Protein AF-A0A0Q8RKH9-F1 (afdb_monomer)

Foldseek 3Di:
DDDPCPPQLCPDPLQVVLCVVQAKDFDPCPDPLNVVLVVVVCVVPPPVRCVVQPFDSRQWIDDPFWIKGCGADQQFRTWIFGSVPGDIATHGPPDHVSLVSVCVVLVQDRPPDLQRRWKKKWWAFFPAPVLVLVLCVQWDDPCCCVPPNVVQNVPPGDIDGGTNCRSSSVSVVVCVVVVRTDMHMD

Sequence (186 aa):
MEEPDHGFPATSEAFRQTVAEFGFRLAETDSAIFDSAEALFLSQLSSEAAKEFGYAREHVLENDDAFYIPLGWIGCCGHLISKFPLHLISFGSYIGPETHLWAYYQGISMSPLGKDRKNQLRILSICDYENTVTVLKTFLDHRWLERKSAPRLSSLPVELNEVDLYFGISGLLQAKKNNWFQFEIS

pLDDT: mean 87.38, std 14.16, range [31.66, 98.0]

Structure (mmCIF, N/CA/C/O backbone):
data_AF-A0A0Q8RKH9-F1
#
_entry.id   AF-A0A0Q8RKH9-F1
#
loop_
_atom_site.group_PDB
_atom_site.id
_atom_site.type_symbol
_atom_site.label_atom_id
_atom_site.label_alt_id
_atom_site.label_comp_id
_atom_site.label_asym_id
_atom_site.label_entity_id
_atom_site.label_seq_id
_atom_site.pdbx_PDB_ins_code
_atom_site.Cartn_x
_atom_site.Cartn_y
_atom_site.Cartn_z
_atom_site.occupancy
_atom_site.B_iso_or_equiv
_atom_site.auth_seq_id
_atom_site.auth_comp_id
_atom_site.auth_asym_id
_atom_site.auth_atom_id
_atom_site.pdbx_PDB_model_num
ATOM 1 N N . MET A 1 1 ? 35.483 12.614 -3.041 1.00 39.47 1 MET A N 1
ATOM 2 C CA . MET A 1 1 ? 34.105 13.115 -3.176 1.00 39.47 1 MET A CA 1
ATOM 3 C C . MET A 1 1 ? 33.277 11.852 -3.230 1.00 39.47 1 MET A C 1
ATOM 5 O O . MET A 1 1 ? 33.295 11.190 -4.255 1.00 39.47 1 MET A O 1
ATOM 9 N N . GLU A 1 2 ? 32.805 11.397 -2.073 1.00 31.66 2 GLU A N 1
ATOM 10 C CA . GLU A 1 2 ? 31.947 10.212 -1.998 1.00 31.66 2 GLU A CA 1
ATOM 11 C C . GLU A 1 2 ? 30.588 10.624 -2.556 1.00 31.66 2 GLU A C 1
ATOM 13 O O . GLU A 1 2 ? 30.041 11.649 -2.140 1.00 31.66 2 GLU A O 1
ATOM 18 N N . GLU A 1 3 ? 30.103 9.897 -3.561 1.00 32.72 3 GLU A N 1
ATOM 19 C CA . GLU A 1 3 ? 28.724 10.043 -4.011 1.00 32.72 3 GLU A CA 1
ATOM 20 C C . GLU A 1 3 ? 27.806 9.742 -2.820 1.00 32.72 3 GLU A C 1
ATOM 22 O O . GLU A 1 3 ? 28.071 8.790 -2.078 1.00 32.72 3 GLU A O 1
ATOM 27 N N . PRO A 1 4 ? 26.766 10.554 -2.577 1.00 37.28 4 PRO A N 1
ATOM 28 C CA . PRO A 1 4 ? 25.774 10.217 -1.575 1.00 37.28 4 PRO A CA 1
ATOM 29 C C . PRO A 1 4 ? 25.164 8.862 -1.940 1.00 37.28 4 PRO A C 1
ATOM 31 O O . PRO A 1 4 ? 24.546 8.711 -2.991 1.00 37.28 4 PRO A O 1
ATOM 34 N N . ASP A 1 5 ? 25.353 7.880 -1.059 1.00 42.50 5 ASP A N 1
ATOM 35 C CA . ASP A 1 5 ? 24.618 6.623 -1.081 1.00 42.50 5 ASP A CA 1
ATOM 36 C C . ASP A 1 5 ? 23.140 6.963 -0.862 1.00 42.50 5 ASP A C 1
ATOM 38 O O . ASP A 1 5 ? 22.654 7.109 0.264 1.00 42.50 5 ASP A O 1
ATOM 42 N N . HIS A 1 6 ? 22.430 7.195 -1.966 1.00 42.69 6 HIS A N 1
ATOM 43 C CA . HIS A 1 6 ? 20.979 7.280 -2.017 1.00 42.69 6 HIS A CA 1
ATOM 44 C C . HIS A 1 6 ? 20.433 5.867 -1.824 1.00 42.69 6 HIS A C 1
ATOM 46 O O . HIS A 1 6 ? 19.884 5.273 -2.749 1.00 42.69 6 HIS A O 1
ATOM 52 N N . GLY A 1 7 ? 20.670 5.314 -0.630 1.00 43.22 7 GLY A N 1
ATOM 53 C CA . GLY A 1 7 ? 20.423 3.925 -0.293 1.00 43.22 7 GLY A CA 1
ATOM 54 C C . GLY A 1 7 ? 19.043 3.507 -0.768 1.00 43.22 7 GLY A C 1
ATOM 55 O O . GLY A 1 7 ? 18.023 3.961 -0.245 1.00 43.22 7 GLY A O 1
ATOM 56 N N . PHE A 1 8 ? 19.026 2.655 -1.791 1.00 51.09 8 PHE A N 1
ATOM 57 C CA . PHE A 1 8 ? 17.806 2.060 -2.304 1.00 51.09 8 PHE A CA 1
ATOM 58 C C . PHE A 1 8 ? 17.064 1.403 -1.126 1.00 51.09 8 PHE A C 1
ATOM 60 O O . PHE A 1 8 ? 17.659 0.585 -0.409 1.00 51.09 8 PHE A O 1
ATOM 67 N N . PRO A 1 9 ? 15.758 1.669 -0.930 1.00 52.97 9 PRO A N 1
ATOM 68 C CA . PRO A 1 9 ? 14.971 1.004 0.111 1.00 52.97 9 PRO A CA 1
ATOM 69 C C . PRO A 1 9 ? 14.889 -0.525 -0.081 1.00 52.97 9 PRO A C 1
ATOM 71 O O . PRO A 1 9 ? 14.487 -1.245 0.833 1.00 52.97 9 PRO A O 1
ATOM 74 N N . ALA A 1 10 ? 15.351 -1.035 -1.230 1.00 55.03 10 ALA A N 1
ATOM 75 C CA . ALA A 1 10 ? 15.422 -2.446 -1.604 1.00 55.03 10 ALA A CA 1
ATOM 76 C C . ALA A 1 10 ? 16.309 -3.338 -0.700 1.00 55.03 10 ALA A C 1
ATOM 78 O O . ALA A 1 10 ? 16.397 -4.544 -0.927 1.00 55.03 10 ALA A O 1
ATOM 79 N N . THR A 1 11 ? 16.972 -2.791 0.321 1.00 65.25 11 THR A N 1
ATOM 80 C CA . THR A 1 11 ? 17.945 -3.535 1.141 1.00 65.25 11 THR A CA 1
ATOM 81 C C . THR A 1 11 ? 17.400 -4.036 2.482 1.00 65.25 11 THR A C 1
ATOM 83 O O . THR A 1 11 ? 17.985 -4.953 3.075 1.00 65.25 11 THR A O 1
ATOM 86 N N . SER A 1 12 ? 16.267 -3.511 2.965 1.00 83.50 12 SER A N 1
ATOM 87 C CA . SER A 1 12 ? 15.738 -3.926 4.269 1.00 83.50 12 SER A CA 1
ATOM 88 C C . SER A 1 12 ? 15.193 -5.361 4.229 1.00 83.50 12 SER A C 1
ATOM 90 O O . SER A 1 12 ? 14.662 -5.838 3.224 1.00 83.50 12 SER A O 1
ATOM 92 N N . GLU A 1 13 ? 15.349 -6.096 5.331 1.00 87.44 13 GLU A N 1
ATOM 93 C CA . GLU A 1 13 ? 14.779 -7.443 5.458 1.00 87.44 13 GLU A CA 1
ATOM 94 C C . GLU A 1 13 ? 13.245 -7.413 5.389 1.00 87.44 13 GLU A C 1
ATOM 96 O O . GLU A 1 13 ? 12.645 -8.249 4.720 1.00 87.44 13 GLU A O 1
ATOM 101 N N . ALA A 1 14 ? 12.619 -6.403 6.001 1.00 87.25 14 ALA A N 1
ATOM 102 C CA . ALA A 1 14 ? 11.169 -6.224 5.981 1.00 87.25 14 ALA A CA 1
ATOM 103 C C . ALA A 1 14 ? 10.627 -6.012 4.558 1.00 87.25 14 ALA A C 1
ATOM 105 O O . ALA A 1 14 ? 9.601 -6.589 4.192 1.00 87.25 14 ALA A O 1
ATOM 106 N N . PHE A 1 15 ? 11.342 -5.237 3.737 1.00 89.56 15 PHE A N 1
ATOM 107 C CA . PHE A 1 15 ? 10.996 -5.059 2.332 1.00 89.56 15 PHE A CA 1
ATOM 108 C C . PHE A 1 15 ? 11.120 -6.372 1.562 1.00 89.56 15 PHE A C 1
ATOM 110 O O . PHE A 1 15 ? 10.159 -6.775 0.913 1.00 89.56 15 PHE A O 1
ATOM 117 N N . ARG A 1 16 ? 12.237 -7.098 1.718 1.00 89.88 16 ARG A N 1
ATOM 118 C CA . ARG A 1 16 ? 12.450 -8.411 1.081 1.00 89.88 16 ARG A CA 1
ATOM 119 C C . ARG A 1 16 ? 11.379 -9.442 1.448 1.00 89.88 16 ARG A C 1
ATOM 121 O O . ARG A 1 16 ? 10.929 -10.184 0.580 1.00 89.88 16 ARG A O 1
ATOM 128 N N . GLN A 1 17 ? 10.951 -9.475 2.707 1.00 90.94 17 GLN A N 1
ATOM 129 C CA . GLN A 1 17 ? 9.858 -10.345 3.148 1.00 90.94 17 GLN A CA 1
ATOM 130 C C . GLN A 1 17 ? 8.529 -9.954 2.496 1.00 90.94 17 GLN A C 1
ATOM 132 O O . GLN A 1 17 ? 7.820 -10.822 2.004 1.00 90.94 17 GLN A O 1
ATOM 137 N N . THR A 1 18 ? 8.225 -8.657 2.436 1.00 91.94 18 THR A N 1
ATOM 138 C CA . THR A 1 18 ? 6.960 -8.150 1.884 1.00 91.94 18 THR A CA 1
ATOM 139 C C . THR A 1 18 ? 6.851 -8.389 0.380 1.00 91.94 18 THR A C 1
ATOM 141 O O . THR A 1 18 ? 5.820 -8.850 -0.102 1.00 91.94 18 THR A O 1
ATOM 144 N N . VAL A 1 19 ? 7.918 -8.123 -0.381 1.00 92.94 19 VAL A N 1
ATOM 145 C CA . VAL A 1 19 ? 7.920 -8.398 -1.827 1.00 92.94 19 VAL A CA 1
ATOM 146 C C . VAL A 1 19 ? 7.768 -9.895 -2.100 1.00 92.94 19 VAL A C 1
ATOM 148 O O . VAL A 1 19 ? 7.014 -10.270 -2.992 1.00 92.94 19 VAL A O 1
ATOM 151 N N . ALA A 1 20 ? 8.396 -10.755 -1.291 1.00 93.19 20 ALA A N 1
ATOM 152 C CA . ALA A 1 20 ? 8.232 -12.202 -1.402 1.00 93.19 20 ALA A CA 1
ATOM 153 C C . ALA A 1 20 ? 6.812 -12.665 -1.027 1.00 93.19 20 ALA A C 1
ATOM 155 O O . ALA A 1 20 ? 6.250 -13.504 -1.728 1.00 93.19 20 ALA A O 1
ATOM 156 N N . GLU A 1 21 ? 6.218 -12.108 0.036 1.00 95.06 21 GLU A N 1
ATOM 157 C CA . GLU A 1 21 ? 4.840 -12.392 0.472 1.00 95.06 21 GLU A CA 1
ATOM 158 C C . GLU A 1 21 ? 3.826 -12.129 -0.650 1.00 95.06 21 GLU A C 1
ATOM 160 O O . GLU A 1 21 ? 2.925 -12.939 -0.862 1.00 95.06 21 GLU A O 1
ATOM 165 N N . PHE A 1 22 ? 4.008 -11.042 -1.404 1.00 96.62 22 PHE A N 1
ATOM 166 C CA . PHE A 1 22 ? 3.121 -10.656 -2.507 1.00 96.62 22 PHE A CA 1
ATOM 167 C C . PHE A 1 22 ? 3.588 -11.132 -3.893 1.00 96.62 22 PHE A C 1
ATOM 169 O O . PHE A 1 22 ? 3.039 -10.707 -4.910 1.00 96.62 22 PHE A O 1
ATOM 176 N N . GLY A 1 23 ? 4.582 -12.024 -3.949 1.00 96.94 23 GLY A N 1
ATOM 177 C CA . GLY A 1 23 ? 5.017 -12.672 -5.190 1.00 96.94 23 GLY A CA 1
ATOM 178 C C . GLY A 1 23 ? 5.722 -11.749 -6.186 1.00 96.94 23 GLY A C 1
ATOM 179 O O . GLY A 1 23 ? 5.745 -12.049 -7.379 1.00 96.94 23 GLY A O 1
ATOM 180 N N . 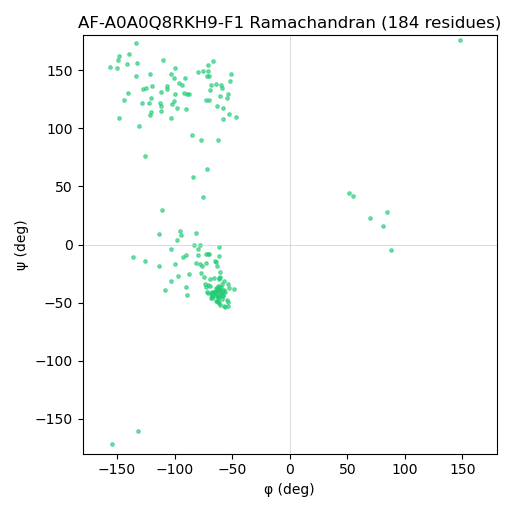PHE A 1 24 ? 6.292 -10.636 -5.726 1.00 97.00 24 PHE A N 1
ATOM 181 C CA . PHE A 1 24 ? 7.071 -9.754 -6.586 1.00 97.00 24 PHE A CA 1
ATOM 182 C C . PHE A 1 24 ? 8.382 -10.413 -7.021 1.00 97.00 24 PHE A C 1
ATOM 184 O O . PHE A 1 24 ? 9.117 -11.008 -6.229 1.00 97.00 24 PHE A O 1
ATOM 1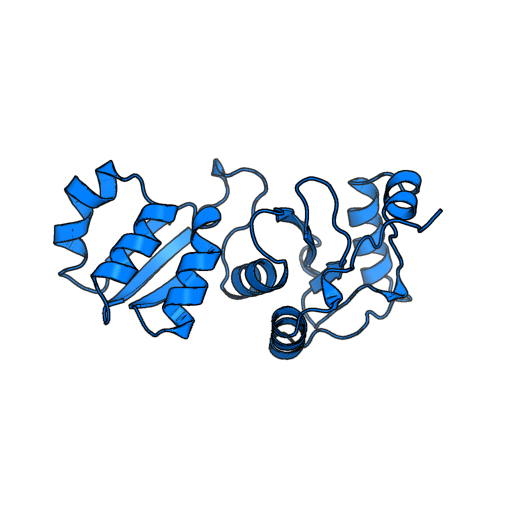91 N N . ARG A 1 25 ? 8.698 -10.233 -8.297 1.00 95.62 25 ARG A N 1
ATOM 192 C CA . ARG A 1 25 ? 9.929 -10.639 -8.978 1.00 95.62 25 ARG A CA 1
ATOM 193 C C . ARG A 1 25 ? 10.446 -9.481 -9.825 1.00 95.62 25 ARG A C 1
ATOM 195 O O . ARG A 1 25 ? 9.767 -8.471 -9.949 1.00 95.62 25 ARG A O 1
ATOM 202 N N . LEU A 1 26 ? 11.633 -9.611 -10.412 1.00 96.12 26 LEU A N 1
ATOM 203 C CA . LEU A 1 26 ? 12.091 -8.645 -11.416 1.00 96.12 26 LEU A CA 1
ATOM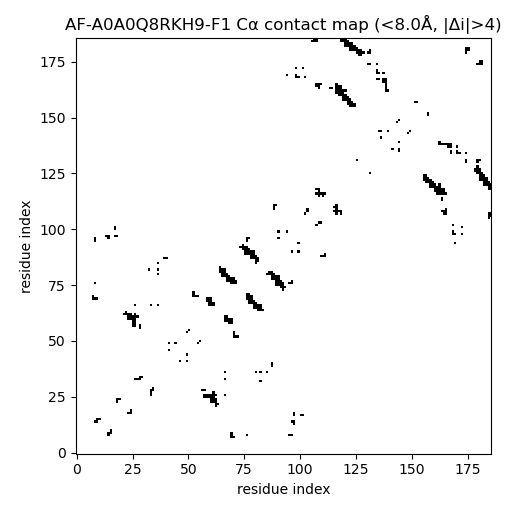 204 C C . LEU A 1 26 ? 11.116 -8.614 -12.600 1.00 96.12 26 LEU A C 1
ATOM 206 O O . LEU A 1 26 ? 10.663 -9.673 -13.046 1.00 96.12 26 LEU A O 1
ATOM 210 N N . ALA A 1 27 ? 10.805 -7.411 -13.074 1.00 96.38 27 ALA A N 1
ATOM 211 C CA . ALA A 1 27 ? 9.838 -7.202 -14.139 1.00 96.38 27 ALA A CA 1
ATOM 212 C C . ALA A 1 27 ? 10.350 -7.650 -15.515 1.00 96.38 27 ALA A C 1
ATOM 214 O O . ALA A 1 27 ? 11.519 -7.468 -15.860 1.00 96.38 27 ALA A O 1
ATOM 215 N N . GLU A 1 28 ? 9.443 -8.173 -16.336 1.00 94.06 28 GLU A N 1
ATOM 216 C CA . GLU A 1 28 ? 9.626 -8.377 -17.771 1.00 94.06 28 GLU A CA 1
ATOM 217 C C . GLU A 1 28 ? 9.480 -7.040 -18.513 1.00 94.06 28 GLU A C 1
ATOM 219 O O . GLU A 1 28 ? 8.394 -6.629 -18.941 1.00 94.06 28 GLU A O 1
ATOM 224 N N . THR A 1 29 ? 10.612 -6.354 -18.661 1.00 92.62 29 THR A N 1
ATOM 225 C CA . THR A 1 29 ? 10.712 -4.990 -19.203 1.00 92.62 29 THR A CA 1
ATOM 226 C C . THR A 1 29 ? 10.493 -4.884 -20.718 1.00 92.62 29 THR A C 1
ATOM 228 O O . THR A 1 29 ? 10.399 -3.776 -21.239 1.00 92.62 29 THR A O 1
ATOM 231 N N . ASP A 1 30 ? 10.394 -6.013 -21.426 1.00 92.19 30 ASP A N 1
ATOM 232 C CA . ASP A 1 30 ? 10.151 -6.075 -22.878 1.00 92.19 30 ASP A CA 1
ATOM 233 C C . ASP A 1 30 ? 8.658 -6.245 -23.231 1.00 92.19 30 ASP A C 1
ATOM 235 O O . ASP A 1 30 ? 8.295 -6.496 -24.383 1.00 92.19 30 ASP A O 1
ATOM 239 N N . SER A 1 31 ? 7.764 -6.154 -22.241 1.00 93.38 31 SER A N 1
ATOM 240 C CA . SER A 1 31 ? 6.325 -6.327 -22.443 1.00 93.38 31 SER A CA 1
ATOM 241 C C . SER A 1 31 ? 5.608 -5.002 -22.743 1.00 93.38 31 SER A C 1
ATOM 243 O O . SER A 1 31 ? 5.872 -3.970 -22.134 1.00 93.38 31 SER A O 1
ATOM 245 N N . ALA A 1 32 ? 4.599 -5.035 -23.622 1.00 95.50 32 ALA A N 1
ATOM 246 C CA . ALA A 1 32 ? 3.821 -3.838 -23.976 1.00 95.50 32 ALA A CA 1
ATOM 247 C C . ALA A 1 32 ? 3.071 -3.212 -22.779 1.00 95.50 32 ALA A C 1
ATOM 249 O O . ALA A 1 32 ? 2.814 -2.005 -22.743 1.00 95.50 32 ALA A O 1
ATOM 250 N N . ILE A 1 33 ? 2.698 -4.035 -21.793 1.00 96.50 33 ILE A N 1
ATOM 251 C CA . ILE A 1 33 ? 2.065 -3.563 -20.559 1.00 96.50 33 ILE A CA 1
ATOM 252 C C . ILE A 1 33 ? 3.074 -2.846 -19.656 1.00 96.50 33 ILE A C 1
ATOM 254 O O . ILE A 1 33 ? 2.720 -1.833 -19.055 1.00 96.50 33 ILE A O 1
ATOM 258 N N . PHE A 1 34 ? 4.327 -3.313 -19.618 1.00 97.38 34 PHE A N 1
ATOM 259 C CA . PHE A 1 34 ? 5.409 -2.614 -18.934 1.00 97.38 34 PHE A CA 1
ATOM 260 C C . PHE A 1 34 ? 5.673 -1.258 -19.587 1.00 97.38 34 PHE A C 1
ATOM 262 O O . PHE A 1 34 ? 5.664 -0.255 -18.884 1.00 97.38 34 PHE A O 1
ATOM 269 N N . ASP A 1 35 ? 5.798 -1.194 -20.916 1.00 96.44 35 ASP A N 1
ATOM 270 C CA . ASP A 1 35 ? 6.011 0.074 -21.631 1.00 96.44 35 ASP A CA 1
ATOM 271 C C . ASP A 1 35 ? 4.892 1.089 -21.342 1.00 96.44 35 ASP A C 1
ATOM 273 O O . ASP A 1 35 ? 5.137 2.282 -21.154 1.00 96.44 35 ASP A O 1
ATOM 277 N N . SER A 1 36 ? 3.646 0.612 -21.254 1.00 96.75 36 SER A N 1
ATOM 278 C CA . SER A 1 36 ? 2.492 1.452 -20.913 1.00 96.75 36 SER A CA 1
ATOM 279 C C . SER A 1 36 ? 2.550 1.961 -19.467 1.00 96.75 36 SER A C 1
ATOM 281 O O . SER A 1 36 ? 2.244 3.127 -19.205 1.00 96.75 36 SER A O 1
ATOM 283 N N . ALA A 1 37 ? 2.950 1.104 -18.524 1.00 96.69 37 ALA A N 1
ATOM 284 C CA . ALA A 1 37 ? 3.133 1.471 -17.123 1.00 96.69 37 ALA A CA 1
ATOM 285 C C . ALA A 1 37 ? 4.310 2.447 -16.937 1.00 96.69 37 ALA A C 1
ATOM 287 O O . ALA A 1 37 ? 4.181 3.453 -16.241 1.00 96.69 37 ALA A O 1
ATOM 288 N N . GLU A 1 38 ? 5.434 2.201 -17.604 1.00 95.31 38 GLU A N 1
ATOM 289 C CA . GLU A 1 38 ? 6.610 3.070 -17.598 1.00 95.31 38 GLU A CA 1
ATOM 290 C C . GLU A 1 38 ? 6.283 4.443 -18.193 1.00 95.31 38 GLU A C 1
ATOM 292 O O . GLU A 1 38 ? 6.603 5.465 -17.588 1.00 95.31 38 GLU A O 1
ATOM 297 N N . ALA A 1 39 ? 5.565 4.500 -19.317 1.00 94.31 39 ALA A N 1
ATOM 298 C CA . ALA A 1 39 ? 5.110 5.764 -19.888 1.00 94.31 39 ALA A CA 1
ATOM 299 C C . ALA A 1 39 ? 4.195 6.543 -18.925 1.00 94.31 39 ALA A C 1
ATOM 301 O O . ALA A 1 39 ? 4.321 7.763 -18.804 1.00 94.31 39 ALA A O 1
ATOM 302 N N . LEU A 1 40 ? 3.302 5.855 -18.200 1.00 94.38 40 LEU A N 1
ATOM 303 C CA . LEU A 1 40 ? 2.472 6.480 -17.165 1.00 94.38 40 LEU A CA 1
ATOM 304 C C . LEU A 1 40 ? 3.333 7.051 -16.028 1.00 94.38 40 LEU A C 1
ATOM 306 O O . LEU A 1 40 ? 3.120 8.192 -15.615 1.00 94.38 40 LEU A O 1
ATOM 310 N N . PHE A 1 41 ? 4.322 6.298 -15.554 1.00 93.38 41 PHE A N 1
ATOM 311 C CA . PHE A 1 41 ? 5.258 6.748 -14.526 1.00 93.38 41 PHE A CA 1
ATOM 312 C C . PHE A 1 41 ? 6.059 7.984 -14.959 1.00 93.38 41 PHE A C 1
ATOM 314 O O . PHE A 1 41 ? 6.038 9.012 -14.279 1.00 93.38 41 PHE A O 1
ATOM 321 N N . LEU A 1 42 ? 6.688 7.918 -16.134 1.00 91.81 42 LEU A N 1
ATOM 322 C CA . LEU A 1 42 ? 7.486 9.000 -16.720 1.00 91.81 42 LEU A CA 1
ATOM 323 C C . LEU A 1 42 ? 6.637 10.197 -17.183 1.00 91.81 42 LEU A C 1
ATOM 325 O O . LEU A 1 42 ? 7.165 11.240 -17.553 1.00 91.81 42 LEU A O 1
ATOM 329 N N . SER A 1 43 ? 5.307 10.094 -17.170 1.00 90.12 43 SER A N 1
ATOM 330 C CA . SER A 1 43 ? 4.445 11.268 -17.355 1.00 90.12 43 SER A CA 1
ATOM 331 C C . SER A 1 43 ? 4.346 12.130 -16.088 1.00 90.12 43 SER A C 1
ATOM 333 O O . SER A 1 43 ? 4.065 13.323 -16.187 1.00 90.12 43 SER A O 1
ATOM 335 N N . GLN A 1 44 ? 4.580 11.547 -14.902 1.00 83.44 44 GLN A N 1
ATOM 336 C CA . GLN A 1 44 ? 4.570 12.268 -13.621 1.00 83.44 44 GLN A CA 1
ATOM 337 C C . GLN A 1 44 ? 5.928 12.885 -13.270 1.00 83.44 44 GLN A C 1
ATOM 339 O O . GLN A 1 44 ? 5.990 13.857 -12.520 1.00 83.44 44 GLN A O 1
ATOM 344 N N . LEU A 1 45 ? 7.007 12.319 -13.806 1.00 77.94 45 LEU A N 1
ATOM 345 C CA . LEU A 1 45 ? 8.384 12.779 -13.657 1.00 77.94 45 LEU A CA 1
ATOM 346 C C . LEU A 1 45 ? 8.962 12.892 -15.057 1.00 77.94 45 LEU A C 1
ATOM 348 O O . LEU A 1 45 ? 9.007 11.880 -15.745 1.00 77.94 45 LEU A O 1
ATOM 352 N N . SER A 1 46 ? 9.435 14.064 -15.486 1.00 73.25 46 SER A N 1
ATOM 353 C CA . SER A 1 46 ? 10.126 14.141 -16.780 1.00 73.25 46 SER A CA 1
ATOM 354 C C . SER A 1 46 ? 11.232 13.081 -16.871 1.00 73.25 46 SER A C 1
ATOM 356 O O . SER A 1 46 ? 11.870 12.743 -15.871 1.00 73.25 46 SER A O 1
ATOM 358 N N . SER A 1 47 ? 11.478 12.551 -18.071 1.00 70.62 47 SER A N 1
ATOM 359 C CA . SER A 1 47 ? 12.476 11.497 -18.298 1.00 70.62 47 SER A CA 1
ATOM 360 C C . SER A 1 47 ? 13.869 11.855 -17.774 1.00 70.62 47 SER A C 1
ATOM 362 O O . SER A 1 47 ? 14.605 10.990 -17.304 1.00 70.62 47 SER A O 1
ATOM 364 N N . GLU A 1 48 ? 14.229 13.133 -17.846 1.00 73.50 48 GLU A N 1
ATOM 365 C CA . GLU A 1 48 ? 15.477 13.690 -17.339 1.00 73.50 48 GLU A CA 1
ATOM 366 C C . GLU A 1 48 ? 15.529 13.625 -15.811 1.00 73.50 48 GLU A C 1
ATOM 368 O O . GLU A 1 48 ? 16.519 13.148 -15.262 1.00 73.50 48 GLU A O 1
ATOM 373 N N . ALA A 1 49 ? 14.446 14.019 -15.135 1.00 78.44 49 ALA A N 1
ATOM 374 C CA . ALA A 1 49 ? 14.357 13.966 -13.680 1.00 78.44 49 ALA A CA 1
ATOM 375 C C . ALA A 1 49 ? 14.362 12.517 -13.176 1.00 78.44 49 ALA A C 1
ATOM 377 O O . ALA A 1 49 ? 15.067 12.196 -12.225 1.00 78.44 49 ALA A O 1
ATOM 378 N N . ALA A 1 50 ? 13.638 11.611 -13.840 1.00 80.00 50 ALA A N 1
ATOM 379 C CA . ALA A 1 50 ? 13.628 10.196 -13.472 1.00 80.00 50 ALA A CA 1
ATOM 380 C C . ALA A 1 50 ? 15.041 9.586 -13.515 1.00 80.00 50 ALA A C 1
ATOM 382 O O . ALA A 1 50 ? 15.438 8.883 -12.585 1.00 80.00 50 ALA A O 1
ATOM 383 N N . LYS A 1 51 ? 15.826 9.899 -14.556 1.00 78.88 51 LYS A N 1
ATOM 384 C CA . LYS A 1 51 ? 17.228 9.465 -14.664 1.00 78.88 51 LYS A CA 1
ATOM 385 C C . LYS A 1 51 ? 18.116 10.083 -13.588 1.00 78.88 51 LYS A C 1
ATOM 387 O O . LYS A 1 51 ? 18.939 9.373 -13.024 1.00 78.88 51 LYS A O 1
ATOM 392 N N . GLU A 1 52 ? 17.943 11.370 -13.293 1.00 83.62 52 GLU A N 1
ATOM 393 C CA . GLU A 1 52 ? 18.683 12.060 -12.227 1.00 83.62 52 GLU A CA 1
ATOM 394 C C . GLU A 1 52 ? 18.436 11.422 -10.853 1.00 83.62 52 GLU A C 1
ATOM 396 O O . GLU A 1 52 ? 19.366 11.271 -10.066 1.00 83.62 52 GLU A O 1
ATOM 401 N N . PHE A 1 53 ? 17.211 10.957 -10.595 1.00 82.81 53 PHE A N 1
ATOM 402 C CA . PHE A 1 53 ? 16.869 10.233 -9.369 1.00 82.81 53 PHE A CA 1
ATOM 403 C C . PHE A 1 53 ? 17.324 8.764 -9.353 1.00 82.81 53 PHE A C 1
ATOM 405 O O . PHE A 1 53 ? 17.105 8.076 -8.358 1.00 82.81 53 PHE A O 1
ATOM 412 N N . GLY A 1 54 ? 17.963 8.269 -10.419 1.00 85.88 54 GLY A N 1
ATOM 413 C CA . GLY A 1 54 ? 18.473 6.898 -10.486 1.00 85.88 54 GLY A CA 1
ATOM 414 C C . GLY A 1 54 ? 17.437 5.858 -10.919 1.00 85.88 54 GLY A C 1
ATOM 415 O O . GLY A 1 54 ? 17.542 4.690 -10.540 1.00 85.88 54 GLY A O 1
ATOM 416 N N . TYR A 1 55 ? 16.427 6.253 -11.703 1.00 90.50 55 TYR A N 1
ATOM 417 C CA . TYR A 1 55 ? 15.507 5.296 -12.318 1.00 90.50 55 TYR A CA 1
ATOM 418 C C . TYR A 1 55 ? 16.250 4.334 -13.252 1.00 90.50 55 TYR A C 1
ATOM 420 O O . TYR A 1 55 ? 16.950 4.761 -14.173 1.00 90.50 55 TYR A O 1
ATOM 428 N N . ALA A 1 56 ? 16.031 3.037 -13.039 1.00 90.38 56 ALA A N 1
ATOM 429 C CA . ALA A 1 56 ? 16.577 1.965 -13.855 1.00 90.38 56 ALA A CA 1
ATOM 430 C C . ALA A 1 56 ? 15.508 0.875 -14.041 1.00 90.38 56 ALA A C 1
ATOM 432 O O . ALA A 1 56 ? 14.880 0.444 -13.067 1.00 90.38 56 ALA A O 1
ATOM 433 N N . ARG A 1 57 ? 15.278 0.444 -15.290 1.00 93.75 57 ARG A N 1
ATOM 434 C CA . ARG A 1 57 ? 14.223 -0.533 -15.636 1.00 93.75 57 ARG A CA 1
ATOM 435 C C . ARG A 1 57 ? 14.472 -1.875 -14.947 1.00 93.75 57 ARG A C 1
ATOM 437 O O . ARG A 1 57 ? 13.536 -2.517 -14.487 1.00 93.75 57 ARG A O 1
ATOM 444 N N . GLU A 1 58 ? 15.738 -2.254 -14.815 1.00 92.31 58 GLU A N 1
ATOM 445 C CA . GLU A 1 58 ? 16.220 -3.477 -14.171 1.00 92.31 58 GLU A CA 1
ATOM 446 C C . GLU A 1 58 ? 15.933 -3.553 -12.664 1.00 92.31 58 GLU A C 1
ATOM 448 O O . GLU A 1 58 ? 16.045 -4.626 -12.078 1.00 92.31 58 GLU A O 1
ATOM 453 N N . HIS A 1 59 ? 15.559 -2.439 -12.028 1.00 92.56 59 HIS A N 1
ATOM 454 C CA . HIS A 1 59 ? 15.169 -2.420 -10.618 1.00 92.56 59 HIS A CA 1
ATOM 455 C C . HIS A 1 59 ? 13.659 -2.576 -10.417 1.00 92.56 59 HIS A C 1
ATOM 457 O O . HIS A 1 59 ? 13.213 -2.752 -9.283 1.00 92.56 59 HIS A O 1
ATOM 463 N N . VAL A 1 60 ? 12.858 -2.489 -11.482 1.00 95.75 60 VAL A N 1
ATOM 464 C CA . VAL A 1 60 ? 11.402 -2.580 -11.370 1.00 95.75 60 VAL A CA 1
ATOM 465 C C . VAL A 1 60 ? 11.007 -4.004 -10.999 1.00 95.75 60 VAL A C 1
ATOM 467 O O . VAL A 1 60 ? 11.476 -4.982 -11.587 1.00 95.75 60 VAL A O 1
ATOM 470 N N . LEU A 1 61 ? 10.124 -4.107 -10.011 1.00 96.94 61 LEU A N 1
ATOM 471 C CA . LEU A 1 61 ? 9.527 -5.364 -9.596 1.00 96.94 61 LEU A CA 1
ATOM 472 C C . LEU A 1 61 ? 8.128 -5.499 -10.194 1.00 96.94 61 LEU A C 1
ATOM 474 O O . LEU A 1 61 ? 7.437 -4.508 -10.419 1.00 96.94 61 LEU A O 1
ATOM 478 N N . GLU A 1 62 ? 7.677 -6.723 -10.406 1.00 97.81 62 GLU A N 1
ATOM 479 C CA . GLU A 1 62 ? 6.314 -7.027 -10.814 1.00 97.81 62 GLU A CA 1
ATOM 480 C C . GLU A 1 62 ? 5.790 -8.276 -10.120 1.00 97.81 62 GLU A C 1
ATOM 482 O O . GLU A 1 62 ? 6.556 -9.173 -9.774 1.00 97.81 62 GLU A O 1
ATOM 487 N N . ASN A 1 63 ? 4.476 -8.367 -10.005 1.00 97.62 63 ASN A N 1
ATOM 488 C CA . ASN A 1 63 ? 3.765 -9.614 -9.759 1.00 97.62 63 ASN A CA 1
ATOM 489 C C . ASN A 1 63 ? 2.586 -9.721 -10.750 1.00 97.62 63 ASN A C 1
ATOM 491 O O . ASN A 1 63 ? 2.588 -9.063 -11.795 1.00 97.62 63 ASN A O 1
ATOM 495 N N . ASP A 1 64 ? 1.585 -10.548 -10.456 1.00 96.44 64 ASP A N 1
ATOM 496 C CA . ASP A 1 64 ? 0.453 -10.762 -11.364 1.00 96.44 64 ASP A CA 1
ATOM 497 C C . ASP A 1 64 ? -0.422 -9.510 -11.560 1.00 96.44 64 ASP A C 1
ATOM 499 O O . ASP A 1 64 ? -1.004 -9.338 -12.634 1.00 96.44 64 ASP A O 1
ATOM 503 N N . ASP A 1 65 ? -0.500 -8.614 -10.569 1.00 97.12 65 ASP A N 1
ATOM 504 C CA . ASP A 1 65 ? -1.455 -7.501 -10.562 1.00 97.12 65 ASP A CA 1
ATOM 505 C C . ASP A 1 65 ? -0.823 -6.106 -10.655 1.00 97.12 65 ASP A C 1
ATOM 507 O O . ASP A 1 65 ? -1.520 -5.159 -11.028 1.00 97.12 65 ASP A O 1
ATOM 511 N N . ALA A 1 66 ? 0.473 -5.954 -10.372 1.00 97.81 66 ALA A N 1
ATOM 512 C CA . ALA A 1 66 ? 1.112 -4.646 -10.294 1.00 97.81 66 ALA A CA 1
ATOM 513 C C . ALA A 1 66 ? 2.594 -4.630 -10.713 1.00 97.81 66 ALA A C 1
ATOM 515 O O . ALA A 1 66 ? 3.285 -5.650 -10.740 1.00 97.81 66 ALA A O 1
ATOM 516 N N . PHE A 1 67 ? 3.083 -3.425 -11.009 1.00 98.00 67 PHE A N 1
ATOM 517 C CA . PHE A 1 67 ? 4.502 -3.077 -11.056 1.00 98.00 67 PHE A CA 1
ATOM 518 C C . PHE A 1 67 ? 4.859 -2.218 -9.846 1.00 98.00 67 PHE A C 1
ATOM 520 O O . PHE A 1 67 ? 4.137 -1.274 -9.535 1.00 98.00 67 PHE A O 1
ATOM 527 N N . TYR A 1 68 ? 5.987 -2.490 -9.199 1.00 97.38 68 TYR A N 1
ATOM 528 C CA . TYR A 1 68 ? 6.561 -1.638 -8.165 1.00 97.38 68 TYR A CA 1
ATOM 529 C C . TYR A 1 68 ? 7.875 -1.030 -8.655 1.00 97.38 68 TYR A C 1
ATOM 531 O O . TYR A 1 68 ? 8.821 -1.742 -8.993 1.00 97.38 68 TYR A O 1
ATOM 539 N N . ILE A 1 69 ? 7.937 0.299 -8.673 1.00 95.31 69 ILE A N 1
ATOM 540 C CA . ILE A 1 69 ? 9.115 1.070 -9.061 1.00 95.31 69 ILE A CA 1
ATOM 541 C C . ILE A 1 69 ? 9.774 1.592 -7.773 1.00 95.31 69 ILE A C 1
ATOM 543 O O . ILE A 1 69 ? 9.225 2.502 -7.140 1.00 95.31 69 ILE A O 1
ATOM 547 N N . PRO A 1 70 ? 10.944 1.053 -7.374 1.00 91.44 70 PRO A N 1
ATOM 548 C CA . PRO A 1 70 ? 11.662 1.442 -6.154 1.00 91.44 70 PRO A CA 1
ATOM 549 C C . PRO A 1 70 ? 12.380 2.799 -6.267 1.00 91.44 70 PRO A C 1
ATOM 551 O O . PRO A 1 70 ? 13.507 2.945 -5.802 1.00 91.44 70 PRO A O 1
ATOM 554 N N . LEU A 1 71 ? 11.753 3.799 -6.890 1.00 88.69 71 LEU A N 1
ATOM 555 C CA . LEU A 1 71 ? 12.298 5.151 -7.000 1.00 88.69 71 LEU A CA 1
ATOM 556 C C . LEU A 1 71 ? 11.687 6.055 -5.927 1.00 88.69 71 LEU A C 1
ATOM 558 O O . LEU A 1 71 ? 10.479 6.283 -5.926 1.00 88.69 71 LEU A O 1
ATOM 562 N N . GLY A 1 72 ? 12.520 6.574 -5.027 1.00 82.69 72 GLY A N 1
ATOM 563 C CA . GLY A 1 72 ? 12.124 7.558 -4.019 1.00 82.69 72 GLY A CA 1
ATOM 564 C C . GLY A 1 72 ? 12.727 8.939 -4.284 1.00 82.69 72 GLY A C 1
ATOM 565 O O . GLY A 1 72 ? 13.746 9.067 -4.954 1.00 82.69 72 GLY A O 1
ATOM 566 N N . TRP A 1 73 ? 12.111 9.977 -3.721 1.00 80.75 73 TRP A N 1
ATOM 567 C CA . TRP A 1 73 ? 12.649 11.344 -3.651 1.00 80.75 73 TRP A CA 1
ATOM 568 C C . TRP A 1 73 ? 12.029 12.081 -2.456 1.00 80.75 73 TRP A C 1
ATOM 570 O O . TRP A 1 73 ? 11.347 11.475 -1.632 1.00 80.75 73 TRP A O 1
ATOM 580 N N . ILE A 1 74 ? 12.250 13.393 -2.319 1.00 80.31 74 ILE A N 1
ATOM 581 C CA . ILE A 1 74 ? 11.684 14.184 -1.212 1.00 80.31 74 ILE A CA 1
ATOM 582 C C . ILE A 1 74 ? 10.160 13.985 -1.134 1.00 80.31 74 ILE A C 1
ATOM 584 O O . ILE A 1 74 ? 9.417 14.425 -2.008 1.00 80.31 74 ILE A O 1
ATOM 588 N N . GLY A 1 75 ? 9.701 13.340 -0.058 1.00 83.12 75 GLY A N 1
ATOM 589 C CA . GLY A 1 75 ? 8.286 13.052 0.176 1.00 83.12 75 GLY A CA 1
ATOM 590 C C . GLY A 1 75 ? 7.771 11.739 -0.428 1.00 83.12 75 GLY A C 1
ATOM 591 O O . GLY A 1 75 ? 6.623 11.397 -0.150 1.00 83.12 75 GLY A O 1
ATOM 592 N N . CYS A 1 76 ? 8.582 10.995 -1.191 1.00 89.25 76 CYS A N 1
ATOM 593 C CA . CYS A 1 76 ? 8.200 9.757 -1.876 1.00 89.25 76 CYS A CA 1
ATOM 594 C C . CYS A 1 76 ? 9.151 8.587 -1.557 1.00 89.25 76 CYS A C 1
ATOM 596 O O . CYS A 1 76 ? 10.368 8.753 -1.624 1.00 89.25 76 CYS A O 1
ATOM 598 N N . CYS A 1 77 ? 8.626 7.398 -1.248 1.00 91.44 77 CYS A N 1
ATOM 599 C CA . CYS A 1 77 ? 9.432 6.191 -0.994 1.00 91.44 77 CYS A CA 1
ATOM 600 C C . CYS A 1 77 ? 9.254 5.068 -2.036 1.00 91.44 77 CYS A C 1
ATOM 602 O O . CYS A 1 77 ? 9.752 3.959 -1.835 1.00 91.44 77 CYS A O 1
ATOM 604 N N . GLY A 1 78 ? 8.559 5.335 -3.144 1.00 93.56 78 GLY A N 1
ATOM 605 C CA . GLY A 1 78 ? 8.348 4.378 -4.230 1.00 93.56 78 GLY A CA 1
ATOM 606 C C . GLY A 1 78 ? 7.007 4.563 -4.931 1.00 93.56 78 GLY A C 1
ATOM 607 O O . GLY A 1 78 ? 6.168 5.364 -4.510 1.00 93.56 78 GLY A O 1
ATOM 608 N N . HIS A 1 79 ? 6.788 3.779 -5.984 1.00 95.12 79 HIS A N 1
ATOM 609 C CA . HIS A 1 79 ? 5.549 3.810 -6.757 1.00 95.12 79 HIS A CA 1
ATOM 610 C C . HIS A 1 79 ? 5.020 2.417 -7.027 1.00 95.12 79 HIS A C 1
ATOM 612 O O . HIS A 1 79 ? 5.789 1.498 -7.294 1.00 95.12 79 HIS A O 1
ATOM 618 N N . LEU A 1 80 ? 3.701 2.292 -7.036 1.00 96.62 80 LEU A N 1
ATOM 619 C CA . LEU A 1 80 ? 3.001 1.098 -7.472 1.00 96.62 80 LEU A CA 1
ATOM 620 C C . LEU A 1 80 ? 2.100 1.445 -8.653 1.00 96.62 80 LEU A C 1
ATOM 622 O O . LEU A 1 80 ? 1.406 2.458 -8.628 1.00 96.62 80 LEU A O 1
ATOM 626 N N . ILE A 1 81 ? 2.094 0.605 -9.678 1.00 97.19 81 ILE A N 1
ATOM 627 C CA . ILE A 1 81 ? 1.211 0.733 -10.833 1.00 97.19 81 ILE A CA 1
ATOM 628 C C . ILE A 1 81 ? 0.382 -0.536 -10.930 1.00 97.19 81 ILE A C 1
ATOM 630 O O . ILE A 1 81 ? 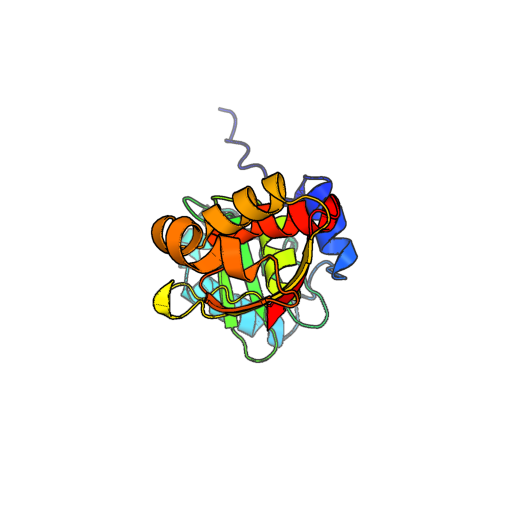0.926 -1.593 -11.240 1.00 97.19 81 ILE A O 1
ATOM 634 N N . SER A 1 82 ? -0.925 -0.438 -10.684 1.00 96.38 82 SER A N 1
ATOM 635 C CA . SER A 1 82 ? -1.844 -1.546 -10.965 1.00 96.38 82 SER A CA 1
ATOM 636 C C . SER A 1 82 ? -1.862 -1.814 -12.467 1.00 96.38 82 SER A C 1
ATOM 638 O O . SER A 1 82 ? -1.883 -0.867 -13.252 1.00 96.38 82 SER A O 1
ATOM 640 N N . LYS A 1 83 ? -1.850 -3.083 -12.881 1.00 96.06 83 LYS A N 1
ATOM 641 C CA . LYS A 1 83 ? -1.926 -3.486 -14.292 1.00 96.06 83 LYS A CA 1
ATOM 642 C C . LYS A 1 83 ? -3.348 -3.320 -14.850 1.00 96.06 83 LYS A C 1
ATOM 644 O O . LYS A 1 83 ? -3.495 -3.070 -16.045 1.00 96.06 83 LYS A O 1
ATOM 649 N N . PHE A 1 84 ? -4.386 -3.414 -14.004 1.00 92.25 84 PHE A N 1
ATOM 650 C CA . PHE A 1 84 ? -5.793 -3.372 -14.425 1.00 92.25 84 PHE A CA 1
ATOM 651 C C . PHE A 1 84 ? -6.733 -2.738 -13.373 1.00 92.25 84 PHE A C 1
ATOM 653 O O . PHE A 1 84 ? -7.066 -3.391 -12.385 1.00 92.25 84 PHE A O 1
ATOM 660 N N . PRO A 1 85 ? -7.262 -1.522 -13.620 1.00 93.12 85 PRO A N 1
ATOM 661 C CA . PRO A 1 85 ? -6.848 -0.590 -14.672 1.00 93.12 85 PRO A CA 1
ATOM 662 C C . PRO A 1 85 ? -5.430 -0.060 -14.416 1.00 93.12 85 PRO A C 1
ATOM 664 O O . PRO A 1 85 ? -4.983 -0.027 -13.273 1.00 93.12 85 PRO A O 1
ATOM 667 N N . LEU A 1 86 ? -4.753 0.413 -15.469 1.00 94.44 86 LEU A N 1
ATOM 668 C CA . LEU A 1 86 ? -3.479 1.117 -15.309 1.00 94.44 86 LEU A CA 1
ATOM 669 C C . LEU A 1 86 ? -3.664 2.343 -14.410 1.00 94.44 86 LEU A C 1
ATOM 671 O O . LEU A 1 86 ? -4.282 3.333 -14.806 1.00 94.44 86 LEU A O 1
ATOM 675 N N . HIS A 1 87 ? -3.138 2.259 -13.192 1.00 93.94 87 HIS A N 1
ATOM 676 C CA . HIS A 1 87 ? -3.264 3.309 -12.190 1.00 93.94 87 HIS A CA 1
ATOM 677 C C . HIS A 1 87 ? -1.994 3.412 -11.357 1.00 93.94 87 HIS A C 1
ATOM 679 O O . HIS A 1 87 ? -1.570 2.431 -10.753 1.00 93.94 87 HIS A O 1
ATOM 685 N N . LEU A 1 88 ? -1.415 4.612 -11.322 1.00 94.00 88 LEU A N 1
ATOM 686 C CA . LEU A 1 88 ? -0.205 4.924 -10.573 1.00 94.00 88 LEU A CA 1
ATOM 687 C C . LEU A 1 88 ? -0.548 5.443 -9.174 1.00 94.00 88 LEU A C 1
ATOM 689 O O . LEU A 1 88 ? -1.303 6.403 -9.022 1.00 94.00 88 LEU A O 1
ATOM 693 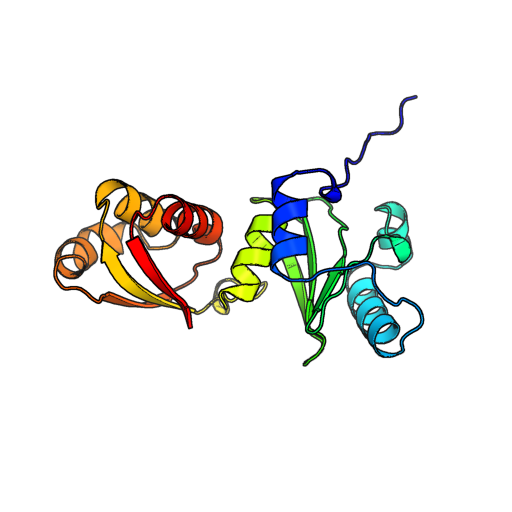N N . ILE A 1 89 ? 0.101 4.857 -8.176 1.00 94.50 89 ILE A N 1
ATOM 694 C CA . ILE A 1 89 ? 0.054 5.249 -6.774 1.00 94.50 89 ILE A CA 1
ATOM 695 C C . ILE A 1 89 ? 1.478 5.589 -6.334 1.00 94.50 89 ILE A C 1
ATOM 697 O O . ILE A 1 89 ? 2.392 4.778 -6.471 1.00 94.50 89 ILE A O 1
ATOM 701 N N . SER A 1 90 ? 1.663 6.784 -5.778 1.00 93.25 90 SER A N 1
ATOM 702 C CA . SER A 1 90 ? 2.939 7.226 -5.204 1.00 93.25 90 SER A CA 1
ATOM 703 C C . SER A 1 90 ? 2.906 7.079 -3.686 1.00 93.25 90 SER A C 1
ATOM 705 O O . SER A 1 90 ? 1.971 7.548 -3.035 1.00 93.25 90 SER A O 1
ATOM 707 N N . PHE A 1 91 ? 3.922 6.442 -3.114 1.00 93.44 91 PHE A N 1
ATOM 708 C CA . PHE A 1 91 ? 4.010 6.188 -1.679 1.00 93.44 91 PHE A CA 1
ATOM 709 C C . PHE A 1 91 ? 4.664 7.355 -0.951 1.00 93.44 91 PHE A C 1
ATOM 711 O O . PHE A 1 91 ? 5.742 7.796 -1.331 1.00 93.44 91 PHE A O 1
ATOM 718 N N . GLY A 1 92 ? 4.030 7.851 0.113 1.00 90.75 92 GLY A N 1
ATOM 719 C CA . GLY A 1 92 ? 4.588 8.930 0.925 1.00 90.75 92 GLY A CA 1
ATOM 720 C C . GLY A 1 92 ? 5.784 8.475 1.767 1.00 90.75 92 GLY A C 1
ATOM 721 O O . GLY A 1 92 ? 5.833 7.352 2.243 1.00 90.75 92 GLY A O 1
ATOM 722 N N . SER A 1 93 ? 6.730 9.368 2.047 1.00 90.06 93 SER A N 1
ATOM 723 C CA . SER A 1 93 ? 7.966 9.006 2.763 1.00 90.06 93 SER A CA 1
ATOM 724 C C . SER A 1 93 ? 7.859 8.917 4.298 1.00 90.06 93 SER A C 1
ATOM 726 O O . SER A 1 93 ? 8.885 8.869 4.970 1.00 90.06 93 SER A O 1
ATOM 728 N N . TYR A 1 94 ? 6.659 8.966 4.887 1.00 89.88 94 TYR A N 1
ATOM 729 C CA . TYR A 1 94 ? 6.484 8.942 6.354 1.00 89.88 94 TYR A CA 1
ATOM 730 C C . TYR A 1 94 ? 6.550 7.523 6.946 1.00 89.88 94 TYR A C 1
ATOM 732 O O . TYR A 1 94 ? 6.721 7.369 8.154 1.00 89.88 94 TYR A O 1
ATOM 740 N N . ILE A 1 95 ? 6.422 6.500 6.099 1.00 92.56 95 ILE A N 1
ATOM 741 C CA . ILE A 1 95 ? 6.586 5.076 6.406 1.00 92.56 95 ILE A CA 1
ATOM 742 C C . ILE A 1 95 ? 7.332 4.397 5.248 1.00 92.56 95 ILE A C 1
ATOM 744 O O . ILE A 1 95 ? 7.460 4.963 4.159 1.00 92.56 95 ILE A O 1
ATOM 748 N N . GLY A 1 96 ? 7.854 3.194 5.488 1.00 91.94 96 GLY A N 1
ATOM 749 C CA . GLY A 1 96 ? 8.584 2.438 4.472 1.00 91.94 96 GLY A CA 1
ATOM 750 C C . GLY A 1 96 ? 7.678 1.888 3.360 1.00 91.94 96 GLY A C 1
ATOM 751 O O . GLY A 1 96 ? 6.480 1.662 3.587 1.00 91.94 96 GLY A O 1
ATOM 752 N N . PRO A 1 97 ? 8.228 1.651 2.154 1.00 93.75 97 PRO A N 1
ATOM 753 C CA . PRO A 1 97 ? 7.465 1.139 1.018 1.00 93.75 97 PRO A CA 1
ATOM 754 C C . PRO A 1 97 ? 6.852 -0.237 1.284 1.00 93.75 97 PRO A C 1
ATOM 756 O O . PRO A 1 97 ? 5.772 -0.528 0.785 1.00 93.75 97 PRO A O 1
ATOM 759 N N . GLU A 1 98 ? 7.479 -1.067 2.116 1.00 94.50 98 GLU A N 1
ATOM 760 C CA . GLU A 1 98 ? 6.933 -2.361 2.525 1.00 94.50 98 GLU A CA 1
ATOM 761 C C . GLU A 1 98 ? 5.603 -2.217 3.275 1.00 94.50 98 GLU A C 1
ATOM 763 O O . GLU A 1 98 ? 4.661 -2.982 3.073 1.00 94.50 98 GLU A O 1
ATOM 768 N N . THR A 1 99 ? 5.482 -1.169 4.086 1.00 95.81 99 THR A N 1
ATOM 769 C CA . THR A 1 99 ? 4.259 -0.893 4.838 1.00 95.81 99 THR A CA 1
ATOM 770 C C . THR A 1 99 ? 3.160 -0.358 3.907 1.00 95.81 99 THR A C 1
ATOM 772 O O . THR A 1 99 ? 1.988 -0.696 4.077 1.00 95.81 99 THR A O 1
ATOM 775 N N . HIS A 1 100 ? 3.531 0.409 2.877 1.00 96.50 100 HIS A N 1
ATOM 776 C CA . HIS A 1 100 ? 2.614 0.834 1.816 1.00 96.50 100 HIS A CA 1
ATOM 777 C C . HIS A 1 100 ? 2.135 -0.322 0.930 1.00 96.50 100 HIS A C 1
ATOM 779 O O . HIS A 1 100 ? 0.940 -0.414 0.652 1.00 96.50 100 HIS A O 1
ATOM 785 N N . LEU A 1 101 ? 3.035 -1.222 0.527 1.00 96.19 101 LEU A N 1
ATOM 786 C CA . LEU A 1 101 ? 2.686 -2.425 -0.233 1.00 96.19 101 LEU A CA 1
ATOM 787 C C . LEU A 1 101 ? 1.694 -3.285 0.547 1.00 96.19 101 LEU A C 1
ATOM 789 O O . LEU A 1 101 ? 0.657 -3.665 0.011 1.00 96.19 101 LEU A O 1
ATOM 793 N N . TRP A 1 102 ? 1.953 -3.518 1.836 1.00 96.81 102 TRP A N 1
ATOM 794 C CA . TRP A 1 102 ? 0.997 -4.211 2.693 1.00 96.81 102 TRP A CA 1
ATOM 795 C C . TRP A 1 102 ? -0.381 -3.532 2.676 1.00 96.81 102 TRP A C 1
ATOM 797 O O . TRP A 1 102 ? -1.386 -4.207 2.462 1.00 96.81 102 TRP A O 1
ATOM 807 N N . ALA A 1 103 ? -0.432 -2.205 2.837 1.00 96.94 103 ALA A N 1
ATOM 808 C CA . ALA A 1 103 ? -1.679 -1.440 2.840 1.00 96.94 103 ALA A CA 1
ATOM 809 C C . ALA A 1 103 ? -2.483 -1.612 1.546 1.00 96.94 103 ALA A C 1
ATOM 811 O O . ALA A 1 103 ? -3.693 -1.838 1.608 1.00 96.94 103 ALA A O 1
ATOM 812 N N . TYR A 1 104 ? -1.802 -1.547 0.395 1.00 96.19 104 TYR A N 1
ATOM 813 C CA . TYR A 1 104 ? -2.394 -1.769 -0.923 1.00 96.19 104 TYR A CA 1
ATOM 814 C C . TYR A 1 104 ? -3.122 -3.110 -0.991 1.00 96.19 104 TYR A C 1
ATOM 816 O O . TYR A 1 104 ? -4.311 -3.156 -1.297 1.00 96.19 104 TYR A O 1
ATOM 824 N N . TYR A 1 105 ? -2.434 -4.195 -0.628 1.00 96.12 105 TYR A N 1
ATOM 825 C CA . TYR A 1 105 ? -2.998 -5.544 -0.685 1.00 96.12 105 TYR A CA 1
ATOM 826 C C . TYR A 1 105 ? -4.040 -5.820 0.402 1.00 96.12 105 TYR A C 1
ATOM 828 O O . TYR A 1 105 ? -4.792 -6.783 0.290 1.00 96.12 105 TYR A O 1
ATOM 836 N N . GLN A 1 106 ? -4.118 -4.994 1.451 1.00 96.00 106 GLN A N 1
ATOM 837 C CA . GLN A 1 106 ? -5.254 -5.018 2.382 1.00 96.00 106 GLN A CA 1
ATOM 838 C C . GLN A 1 106 ? -6.463 -4.207 1.877 1.00 96.00 106 GLN A C 1
ATOM 840 O O . GLN A 1 106 ? -7.469 -4.149 2.577 1.00 96.00 106 GLN A O 1
ATOM 845 N N . GLY A 1 107 ? -6.384 -3.573 0.702 1.00 94.94 107 GLY A N 1
ATOM 846 C CA . GLY A 1 107 ? -7.473 -2.774 0.137 1.00 94.94 107 GLY A CA 1
ATOM 847 C C . GLY A 1 107 ? -7.575 -1.355 0.701 1.00 94.94 107 GLY A C 1
ATOM 848 O O . GLY A 1 107 ? -8.603 -0.708 0.524 1.00 94.94 107 GLY A O 1
ATOM 849 N N . ILE A 1 108 ? -6.534 -0.844 1.371 1.00 96.19 108 ILE A N 1
ATOM 850 C CA . ILE A 1 108 ? -6.540 0.536 1.871 1.00 96.19 108 ILE A CA 1
ATOM 851 C C . ILE A 1 108 ? -6.443 1.506 0.691 1.00 96.19 108 ILE A C 1
ATOM 853 O O . ILE A 1 108 ? -5.486 1.477 -0.084 1.00 96.19 108 ILE A O 1
ATOM 857 N N . SER A 1 109 ? -7.402 2.424 0.590 1.00 93.25 109 SER A N 1
ATOM 858 C CA . SER A 1 109 ? -7.396 3.488 -0.408 1.00 93.25 109 SER A CA 1
ATOM 859 C C . SER A 1 109 ? -6.203 4.426 -0.207 1.00 93.25 109 SER A C 1
ATOM 861 O O . SER A 1 109 ? -6.065 5.096 0.820 1.00 93.25 109 SER A O 1
ATOM 863 N N . MET A 1 110 ? -5.353 4.501 -1.232 1.00 90.75 110 MET A N 1
ATOM 864 C CA . MET A 1 110 ? -4.142 5.328 -1.271 1.00 90.75 110 MET A CA 1
ATOM 865 C C . MET A 1 110 ? -4.255 6.492 -2.262 1.00 90.75 110 MET A C 1
ATOM 867 O O . MET A 1 110 ? -3.257 6.933 -2.829 1.00 90.75 110 MET A O 1
ATOM 871 N N . SER A 1 111 ? -5.471 7.001 -2.477 1.00 86.69 111 SER A N 1
ATOM 872 C CA . SER A 1 111 ? -5.683 8.190 -3.309 1.00 86.69 111 SER A CA 1
ATOM 873 C C . SER A 1 111 ? -4.781 9.358 -2.862 1.00 86.69 111 SER A C 1
ATOM 875 O O . SER A 1 111 ? -4.613 9.580 -1.657 1.00 86.69 111 SER A O 1
ATOM 877 N N . PRO A 1 112 ? -4.215 10.148 -3.796 1.00 78.94 112 PRO A N 1
ATOM 878 C CA . PRO A 1 112 ? -3.338 11.270 -3.454 1.00 78.94 112 PRO A CA 1
ATOM 879 C C . PRO A 1 112 ? -4.037 12.341 -2.605 1.00 78.94 112 PRO A C 1
ATOM 881 O O . PRO A 1 112 ? -3.393 13.030 -1.814 1.00 78.94 112 PRO A O 1
ATOM 884 N N . LEU A 1 113 ? -5.358 12.484 -2.747 1.00 78.81 113 LEU A N 1
ATOM 885 C CA . LEU A 1 113 ? -6.151 13.442 -1.985 1.00 78.81 113 LEU A CA 1
ATOM 886 C C . LEU A 1 113 ? -6.872 12.733 -0.837 1.00 78.81 113 LEU A C 1
ATOM 888 O O . LEU A 1 113 ? -7.685 11.841 -1.063 1.00 78.81 113 LEU A O 1
ATOM 892 N N . GLY A 1 114 ? -6.649 13.190 0.400 1.00 80.94 114 GLY A N 1
ATOM 893 C CA . GLY A 1 114 ? -7.238 12.568 1.597 1.00 80.94 114 GLY A CA 1
ATOM 894 C C . GLY A 1 114 ? -8.768 12.479 1.586 1.00 80.94 114 GLY A C 1
ATOM 895 O O . GLY A 1 114 ? -9.331 11.507 2.071 1.00 80.94 114 GLY A O 1
ATOM 896 N N . LYS A 1 115 ? -9.458 13.430 0.939 1.00 83.50 115 LYS A N 1
ATOM 897 C CA . LYS A 1 115 ? -10.928 13.401 0.784 1.00 83.50 115 LYS A CA 1
ATOM 898 C C . LYS A 1 115 ? -11.451 12.175 0.013 1.00 83.50 115 LYS A C 1
ATOM 900 O O . LYS A 1 115 ? -12.614 11.811 0.171 1.00 83.50 115 LYS A O 1
ATOM 905 N N . ASP A 1 116 ? -10.595 11.572 -0.810 1.00 86.50 116 ASP A N 1
ATOM 906 C CA . ASP A 1 116 ? -10.911 10.435 -1.673 1.00 86.50 116 ASP A CA 1
ATOM 907 C C . ASP A 1 116 ? -10.365 9.114 -1.083 1.00 86.50 116 ASP A C 1
ATOM 909 O O . ASP A 1 116 ? -10.635 8.036 -1.611 1.00 86.50 116 ASP A O 1
ATOM 913 N N . ARG A 1 117 ? -9.638 9.170 0.046 1.00 89.06 117 ARG A N 1
ATOM 914 C CA . ARG A 1 117 ? -9.147 8.001 0.796 1.00 89.06 117 ARG A CA 1
ATOM 915 C C . ARG A 1 117 ? -10.207 7.459 1.746 1.00 89.06 117 ARG A C 1
ATOM 917 O O . ARG A 1 117 ? -10.021 7.420 2.956 1.00 89.06 117 ARG A O 1
ATOM 924 N N . LYS A 1 118 ? -11.357 7.077 1.206 1.00 92.38 118 LYS A N 1
ATOM 925 C CA . LYS A 1 118 ? -12.452 6.514 2.000 1.00 92.38 118 LYS A CA 1
ATOM 926 C C . LYS A 1 118 ? -12.301 5.004 2.101 1.00 92.38 118 LYS A C 1
ATOM 928 O O . LYS A 1 118 ? -12.141 4.344 1.082 1.00 92.38 118 LYS A O 1
ATOM 933 N N . ASN A 1 119 ? -12.381 4.489 3.321 1.00 94.94 119 ASN A N 1
ATOM 934 C CA . ASN A 1 119 ? -12.342 3.063 3.625 1.00 94.94 119 ASN A CA 1
ATOM 935 C C . ASN A 1 119 ? -13.479 2.723 4.592 1.00 94.94 119 ASN A C 1
ATOM 937 O O . ASN A 1 119 ? -13.930 3.584 5.361 1.00 94.94 119 ASN A O 1
ATOM 941 N N . GLN A 1 120 ? -13.895 1.467 4.597 1.00 94.81 120 GLN A N 1
ATOM 942 C CA . GLN A 1 120 ? -14.693 0.861 5.650 1.00 94.81 120 GLN A CA 1
ATOM 943 C C . GLN A 1 120 ? -13.769 0.005 6.520 1.00 94.81 120 GLN A C 1
ATOM 945 O O . GLN A 1 120 ? -13.113 -0.908 6.035 1.00 94.81 120 GLN A O 1
ATOM 950 N N . LEU A 1 121 ? -13.700 0.311 7.815 1.00 95.62 121 LEU A N 1
ATOM 951 C CA . LEU A 1 121 ? -12.940 -0.462 8.795 1.00 95.62 121 LEU A CA 1
ATOM 952 C C . LEU A 1 121 ? -13.911 -1.145 9.751 1.00 95.62 121 LEU A C 1
ATOM 954 O O . LEU A 1 121 ? -14.652 -0.482 10.482 1.00 95.62 121 LEU A O 1
ATOM 958 N N . ARG A 1 122 ? -13.872 -2.473 9.791 1.00 95.56 122 ARG A N 1
ATOM 959 C CA . ARG A 1 1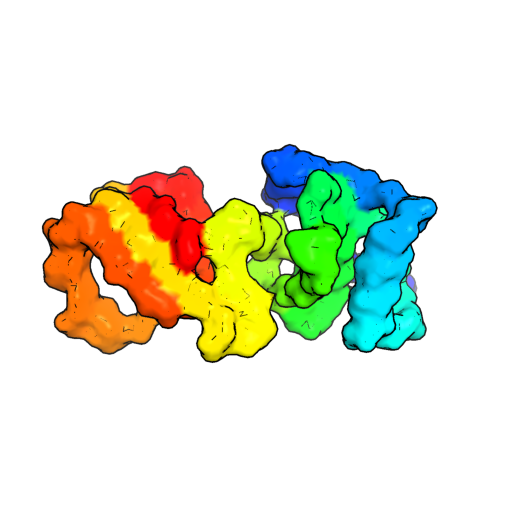22 ? -14.680 -3.273 10.709 1.00 95.56 122 ARG A CA 1
ATOM 960 C C . ARG A 1 122 ? -13.785 -3.945 11.739 1.00 95.56 122 ARG A C 1
ATOM 962 O O . ARG A 1 122 ? -12.981 -4.799 11.395 1.00 95.56 122 ARG A O 1
ATOM 969 N N . ILE A 1 123 ? -13.930 -3.574 13.006 1.00 95.75 123 ILE A N 1
ATOM 970 C CA . ILE A 1 123 ? -13.204 -4.165 14.135 1.00 95.75 123 ILE A CA 1
ATOM 971 C C . ILE A 1 123 ? -14.024 -5.341 14.662 1.00 95.75 123 ILE A C 1
ATOM 973 O O . ILE A 1 123 ? -15.143 -5.155 15.142 1.00 95.75 123 ILE A O 1
ATOM 977 N N . LEU A 1 124 ? -13.471 -6.546 14.571 1.00 96.56 124 LEU A N 1
ATOM 978 C CA . LEU A 1 124 ? -14.147 -7.798 14.911 1.00 96.56 124 LEU A CA 1
ATOM 979 C C . LEU A 1 124 ? -13.960 -8.180 16.379 1.00 96.56 124 LEU A C 1
ATOM 981 O O . LEU A 1 124 ? -14.908 -8.599 17.040 1.00 96.56 124 LEU A O 1
ATOM 985 N N . SER A 1 125 ? -12.739 -8.038 16.889 1.00 96.50 125 SER A N 1
ATOM 986 C CA . SER A 1 125 ? -12.378 -8.386 18.263 1.00 96.50 125 SER A CA 1
ATOM 987 C C . SER A 1 125 ? -11.245 -7.500 18.773 1.00 96.50 125 SER A C 1
ATOM 989 O O . SER A 1 125 ? -10.440 -7.022 17.979 1.00 96.50 125 SER A O 1
ATOM 991 N N . ILE A 1 126 ? -11.186 -7.270 20.088 1.00 95.38 126 ILE A N 1
ATOM 992 C CA . ILE A 1 126 ? -10.127 -6.497 20.753 1.00 95.38 126 ILE A CA 1
ATOM 993 C C . ILE A 1 126 ? -9.470 -7.395 21.800 1.00 95.38 126 ILE A C 1
ATOM 995 O O . ILE A 1 126 ? -10.145 -7.883 22.705 1.00 95.38 126 ILE A O 1
ATOM 999 N N . CYS A 1 127 ? -8.160 -7.595 21.679 1.00 95.88 127 CYS A N 1
ATOM 1000 C CA . CYS A 1 127 ? -7.344 -8.348 22.632 1.00 95.88 127 CYS A CA 1
ATOM 1001 C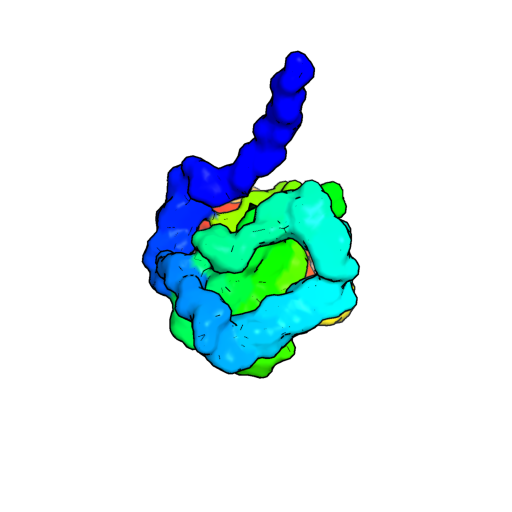 C . CYS A 1 127 ? -6.524 -7.418 23.537 1.00 95.88 127 CYS A C 1
ATOM 1003 O O . CYS A 1 127 ? -6.290 -7.746 24.696 1.00 95.88 127 CYS A O 1
ATOM 1005 N N . ASP A 1 128 ? -6.128 -6.252 23.020 1.00 95.06 128 ASP A N 1
ATOM 1006 C CA . ASP A 1 128 ? -5.401 -5.211 23.742 1.00 95.06 128 ASP A CA 1
ATOM 1007 C C . ASP A 1 128 ? -6.080 -3.857 23.517 1.00 95.06 128 ASP A C 1
ATOM 1009 O O . ASP A 1 128 ? -5.957 -3.231 22.460 1.00 95.06 128 ASP A O 1
ATOM 1013 N N . TYR A 1 129 ? -6.836 -3.411 24.517 1.00 91.31 129 TYR A N 1
ATOM 1014 C CA . TYR A 1 129 ? -7.638 -2.197 24.411 1.00 91.31 129 TYR A CA 1
ATOM 1015 C C . TYR A 1 129 ? -6.787 -0.923 24.309 1.00 91.31 129 TYR A C 1
ATOM 1017 O O . TYR A 1 129 ? -7.107 -0.034 23.518 1.00 91.31 129 TYR A O 1
ATOM 1025 N N . GLU A 1 130 ? -5.704 -0.821 25.079 1.00 91.44 130 GLU A N 1
ATOM 1026 C CA . GLU A 1 130 ? -4.886 0.394 25.140 1.00 91.44 130 GLU A CA 1
ATOM 1027 C C . GLU A 1 130 ? -4.151 0.630 23.820 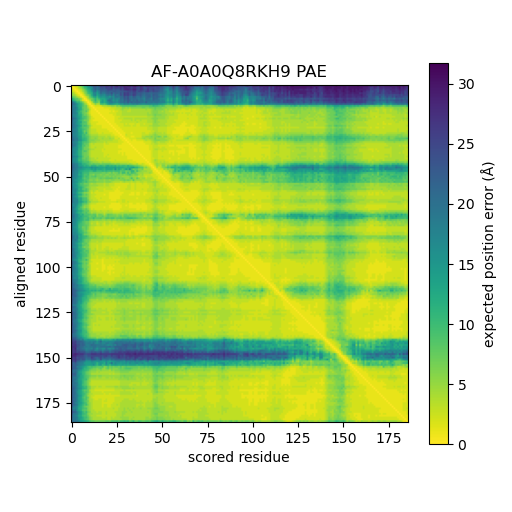1.00 91.44 130 GLU A C 1
ATOM 1029 O O . GLU A 1 130 ? -4.198 1.737 23.262 1.00 91.44 130 GLU A O 1
ATOM 1034 N N . ASN A 1 131 ? -3.545 -0.424 23.269 1.00 94.75 131 ASN A N 1
ATOM 1035 C CA . ASN A 1 131 ? -2.883 -0.341 21.975 1.00 94.75 131 ASN A CA 1
ATOM 1036 C C . ASN A 1 131 ? -3.890 -0.162 20.833 1.00 94.75 131 ASN A C 1
ATOM 1038 O O . ASN A 1 131 ? -3.640 0.631 19.925 1.00 94.75 131 ASN A O 1
ATOM 1042 N N . THR A 1 132 ? -5.073 -0.787 20.911 1.00 93.38 132 THR A N 1
ATOM 1043 C CA . THR A 1 132 ? -6.159 -0.544 19.944 1.00 93.38 132 THR A CA 1
ATOM 1044 C C . THR A 1 132 ? -6.535 0.933 19.902 1.00 93.38 132 THR A C 1
ATOM 1046 O O . THR A 1 132 ? -6.515 1.549 18.838 1.00 93.38 132 THR A O 1
ATOM 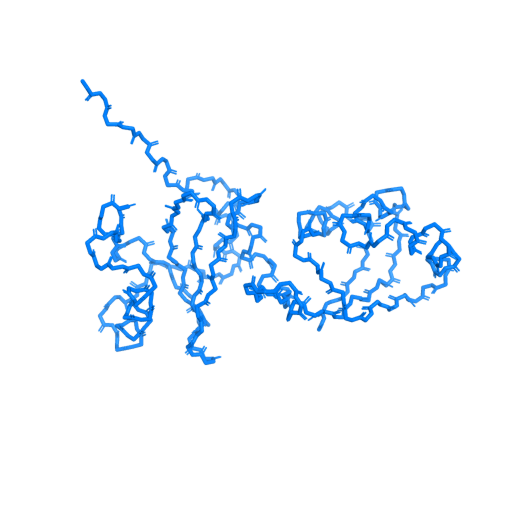1049 N N . VAL A 1 133 ? -6.825 1.542 21.054 1.00 90.75 133 VAL A N 1
ATOM 1050 C CA . VAL A 1 133 ? -7.178 2.967 21.127 1.00 90.75 133 VAL A CA 1
ATOM 1051 C C . VAL A 1 133 ? -6.037 3.847 20.614 1.00 90.75 133 VAL A C 1
ATOM 1053 O O . VAL A 1 133 ? -6.296 4.837 19.931 1.00 90.75 133 VAL A O 1
ATOM 1056 N N . THR A 1 134 ? -4.786 3.492 20.907 1.00 91.81 134 THR A N 1
ATOM 1057 C CA . THR A 1 134 ? -3.606 4.217 20.415 1.00 91.81 134 THR A CA 1
ATOM 1058 C C . THR A 1 134 ? -3.523 4.196 18.891 1.00 91.81 134 THR A C 1
ATOM 1060 O O . THR A 1 134 ? -3.348 5.253 18.288 1.00 91.81 134 THR A O 1
ATOM 1063 N N . VAL A 1 135 ? -3.739 3.040 18.259 1.00 94.38 135 VAL A N 1
ATOM 1064 C CA . VAL A 1 135 ? -3.789 2.921 16.793 1.00 94.38 135 VAL A CA 1
ATOM 1065 C C . VAL A 1 135 ? -4.942 3.741 16.222 1.00 94.38 135 VAL A C 1
ATOM 1067 O O . VAL A 1 135 ? -4.728 4.552 15.325 1.00 94.38 135 VAL A O 1
ATOM 1070 N N . LEU A 1 136 ? -6.148 3.608 16.775 1.00 92.38 136 LEU A N 1
ATOM 1071 C CA . LEU A 1 136 ? -7.327 4.334 16.296 1.00 92.38 136 LEU A CA 1
ATOM 1072 C C . LEU A 1 136 ? -7.149 5.863 16.337 1.00 92.38 136 LEU A C 1
ATOM 1074 O O . LEU A 1 136 ? -7.630 6.561 15.445 1.00 92.38 136 LEU A O 1
ATOM 1078 N N . LYS A 1 137 ? -6.418 6.397 17.326 1.00 90.56 137 LYS A N 1
ATOM 1079 C CA . LYS A 1 137 ? -6.105 7.838 17.442 1.00 90.56 137 LYS A CA 1
ATOM 1080 C C . LYS A 1 137 ? -5.267 8.388 16.288 1.00 90.56 137 LYS A C 1
ATOM 1082 O O . LYS A 1 137 ? -5.232 9.599 16.111 1.00 90.56 137 LYS A O 1
ATOM 1087 N N . THR A 1 138 ? -4.591 7.537 15.521 1.00 91.19 138 THR A N 1
ATOM 1088 C CA . THR A 1 138 ? -3.729 7.993 14.418 1.00 91.19 138 THR A CA 1
ATOM 1089 C C . THR A 1 138 ? -4.514 8.431 13.179 1.00 91.19 138 THR A C 1
ATOM 1091 O O . THR A 1 138 ? -3.979 9.173 12.360 1.00 91.19 138 THR A O 1
ATOM 1094 N N . PHE A 1 139 ? -5.782 8.023 13.051 1.00 90.31 139 PHE A N 1
ATOM 1095 C CA . PHE A 1 139 ? -6.621 8.335 11.886 1.00 90.31 139 PHE A CA 1
ATOM 1096 C C . PHE A 1 139 ? -8.058 8.760 12.214 1.00 90.31 139 PHE A C 1
ATOM 1098 O O . PHE A 1 139 ? -8.770 9.254 11.341 1.00 90.31 139 PHE A O 1
ATOM 1105 N N . LEU A 1 140 ? -8.507 8.605 13.459 1.00 88.12 140 LEU A N 1
ATOM 1106 C CA . LEU A 1 140 ? -9.796 9.124 13.908 1.00 88.12 140 LEU A CA 1
ATOM 1107 C C . LEU A 1 140 ? -9.609 10.430 14.676 1.00 88.12 140 LEU A C 1
ATOM 1109 O O . LEU A 1 140 ? -8.680 10.576 15.468 1.00 88.12 140 LEU A O 1
ATOM 1113 N N . ASP A 1 141 ? -10.549 11.361 14.501 1.00 79.75 141 ASP A N 1
ATOM 1114 C CA . ASP A 1 141 ? -10.603 12.583 15.305 1.00 79.75 141 ASP A CA 1
ATOM 1115 C C . ASP A 1 141 ? -10.631 12.219 16.803 1.00 79.75 141 ASP A C 1
ATOM 1117 O O . ASP A 1 141 ? -11.498 11.471 17.268 1.00 79.75 141 ASP A O 1
ATOM 1121 N N . HIS A 1 142 ? -9.698 12.779 17.578 1.00 69.75 142 HIS A N 1
ATOM 1122 C CA . HIS A 1 142 ? -9.623 12.610 19.031 1.00 69.75 142 HIS A CA 1
ATOM 1123 C C . HIS A 1 142 ? -10.970 12.850 19.734 1.00 69.75 142 HIS A C 1
ATOM 1125 O O . HIS A 1 142 ? -11.343 12.105 20.643 1.00 69.75 142 HIS A O 1
ATOM 1131 N N . ARG A 1 143 ? -11.753 13.835 19.275 1.00 64.19 143 ARG A N 1
ATOM 1132 C CA . ARG A 1 143 ? -13.085 14.148 19.816 1.00 64.19 143 ARG A CA 1
ATOM 1133 C C . ARG A 1 143 ? -14.110 13.066 19.492 1.00 64.19 143 ARG A C 1
ATOM 1135 O O . ARG A 1 143 ? -15.051 12.871 20.263 1.00 64.19 143 ARG A O 1
ATOM 1142 N N . TRP A 1 144 ? -13.951 12.370 18.367 1.00 68.56 144 TRP A N 1
ATOM 1143 C CA . TRP A 1 144 ? -14.780 11.226 17.992 1.00 68.56 144 TRP A CA 1
ATOM 1144 C C . TRP A 1 144 ? -14.472 10.016 18.888 1.00 68.56 144 TRP A C 1
ATOM 1146 O O . TRP A 1 144 ? -15.394 9.380 19.413 1.00 68.56 144 TRP A O 1
ATOM 1156 N N . LEU A 1 145 ? -13.190 9.766 19.173 1.00 66.06 145 LEU A N 1
ATOM 1157 C CA . LEU A 1 145 ? -12.745 8.705 20.082 1.00 66.06 145 LEU A CA 1
ATOM 1158 C C . LEU A 1 145 ? -13.263 8.879 21.512 1.00 66.06 145 LEU A C 1
ATOM 1160 O O . LEU A 1 145 ? -13.893 7.964 22.049 1.00 66.06 145 LEU A O 1
ATOM 1164 N N . GLU A 1 146 ? -13.096 10.068 22.086 1.00 64.75 146 GLU A N 1
ATOM 1165 C CA . GLU A 1 146 ? -13.496 10.350 23.470 1.00 64.75 146 GLU A CA 1
ATOM 1166 C C . GLU A 1 146 ? -15.018 10.402 23.670 1.00 64.75 146 GLU A C 1
ATOM 1168 O O . GLU A 1 146 ? -15.512 9.978 24.712 1.00 64.75 146 GLU A O 1
ATOM 1173 N N . ARG A 1 147 ? -15.787 10.897 22.688 1.00 61.09 147 ARG A N 1
ATOM 1174 C CA . ARG A 1 147 ? -17.239 11.114 22.858 1.00 61.09 147 ARG A CA 1
ATOM 1175 C C . ARG A 1 147 ? -18.127 9.998 22.315 1.00 61.09 147 ARG A C 1
ATOM 1177 O O . ARG A 1 147 ? -19.257 9.869 22.779 1.00 61.09 147 ARG A O 1
ATOM 1184 N N . LYS A 1 148 ? -17.683 9.243 21.304 1.00 57.06 148 LYS A N 1
ATOM 1185 C CA . LYS A 1 148 ? -18.545 8.294 20.568 1.00 57.06 148 LYS A CA 1
ATOM 1186 C C . LYS A 1 148 ? -18.019 6.859 20.499 1.00 57.06 148 LYS A C 1
ATOM 1188 O O . LYS A 1 148 ? -18.800 5.971 20.166 1.00 57.06 148 LYS A O 1
ATOM 1193 N N . SER A 1 149 ? -16.750 6.614 20.824 1.00 54.72 149 SER A N 1
ATOM 1194 C CA . SER A 1 149 ? -16.082 5.345 20.474 1.00 54.72 149 SER A CA 1
ATOM 1195 C C . SER A 1 149 ? -15.837 4.431 21.658 1.00 54.72 149 SER A C 1
ATOM 1197 O O . SER A 1 149 ? -16.078 3.235 21.540 1.00 54.72 149 SER A O 1
ATOM 1199 N N . ALA A 1 150 ? -15.452 4.977 22.815 1.00 56.75 150 ALA A N 1
ATOM 1200 C CA . ALA A 1 150 ? -15.315 4.184 24.039 1.00 56.75 150 ALA A CA 1
ATOM 1201 C C . ALA A 1 150 ? -16.585 3.358 24.376 1.00 56.75 150 ALA A C 1
ATOM 1203 O O . ALA A 1 150 ? -16.441 2.196 24.747 1.00 56.75 150 ALA A O 1
ATOM 1204 N N . PRO A 1 151 ? -17.825 3.858 24.154 1.00 57.22 151 PRO A N 1
ATOM 1205 C CA . PRO A 1 151 ? -19.038 3.052 24.333 1.00 57.22 151 PRO A CA 1
ATOM 1206 C C . PRO A 1 151 ? -19.335 2.071 23.188 1.00 57.22 151 PRO A C 1
ATOM 1208 O O . PRO A 1 151 ? -20.174 1.196 23.356 1.00 57.22 151 PRO A O 1
ATOM 1211 N N . ARG A 1 152 ? -18.726 2.238 22.006 1.00 63.59 152 ARG A N 1
ATOM 1212 C CA . ARG A 1 152 ? -18.960 1.367 20.840 1.00 63.59 152 ARG A CA 1
ATOM 1213 C C . ARG A 1 152 ? -17.996 0.191 20.803 1.00 63.59 152 ARG A C 1
ATOM 1215 O O . ARG A 1 152 ? -18.423 -0.906 20.479 1.00 63.59 152 ARG A O 1
ATOM 1222 N N . LEU A 1 153 ? -16.738 0.387 21.204 1.00 73.56 153 LEU A N 1
ATOM 1223 C CA . LEU A 1 153 ? -15.740 -0.690 21.276 1.00 73.56 153 LEU A CA 1
ATOM 1224 C C . LEU A 1 153 ? -16.098 -1.783 22.302 1.00 73.56 153 LEU A C 1
ATOM 1226 O O . LEU A 1 153 ? -15.540 -2.872 22.239 1.00 73.56 153 LEU A O 1
ATOM 1230 N N . SER A 1 154 ? -17.048 -1.529 23.209 1.00 73.62 154 SER A N 1
ATOM 1231 C CA . SER A 1 154 ? -17.614 -2.545 24.108 1.00 73.62 154 SER A CA 1
ATOM 1232 C C . SER A 1 154 ? -18.682 -3.436 23.452 1.00 73.62 154 SER A C 1
ATOM 1234 O O . SER A 1 154 ? -19.099 -4.418 24.057 1.00 73.62 154 SER A O 1
ATOM 1236 N N . SER A 1 155 ? -19.136 -3.109 22.236 1.00 82.75 155 SER A N 1
ATOM 1237 C CA . SER A 1 155 ? -20.176 -3.831 21.488 1.00 82.75 155 SER A CA 1
ATOM 1238 C C . SER A 1 155 ? -19.661 -4.223 20.101 1.00 82.75 155 SER A C 1
ATOM 1240 O O . SER A 1 155 ? -19.981 -3.591 19.098 1.00 82.75 155 SER A O 1
ATOM 1242 N N . LEU A 1 156 ? -18.820 -5.255 20.063 1.00 89.38 156 LEU A N 1
ATOM 1243 C CA . LEU A 1 156 ? -18.190 -5.765 18.843 1.00 89.38 156 LEU A CA 1
ATOM 1244 C C . LEU A 1 156 ? -19.153 -6.660 18.025 1.00 89.38 156 LEU A C 1
ATOM 1246 O O . LEU A 1 156 ? -19.970 -7.363 18.624 1.00 89.38 156 LEU A O 1
ATOM 1250 N N . PRO A 1 157 ? -19.050 -6.688 16.679 1.00 92.75 157 PRO A N 1
ATOM 1251 C CA . PRO A 1 157 ? -18.110 -5.923 15.860 1.00 92.75 157 PRO A CA 1
ATOM 1252 C C . PRO A 1 157 ? -18.506 -4.443 15.728 1.00 92.75 157 PRO A C 1
ATOM 1254 O O . PRO A 1 157 ? -19.687 -4.100 15.712 1.00 92.75 157 PRO A O 1
ATOM 1257 N N . VAL A 1 158 ? -17.509 -3.569 15.583 1.00 91.44 158 VAL A N 1
ATOM 1258 C CA . VAL A 1 158 ? -17.704 -2.132 15.338 1.00 91.44 158 VAL A CA 1
ATOM 1259 C C . VAL A 1 158 ? -17.360 -1.806 13.900 1.00 91.44 158 VAL A C 1
ATOM 1261 O O . VAL A 1 158 ? -16.307 -2.197 13.413 1.00 91.44 158 VAL A O 1
ATOM 1264 N N . GLU A 1 159 ? -18.217 -1.033 13.247 1.00 92.06 159 GLU A N 1
ATOM 1265 C CA . GLU A 1 159 ? -18.014 -0.589 11.873 1.00 92.06 159 GLU A CA 1
ATOM 1266 C C . GLU A 1 159 ? -17.771 0.922 11.813 1.00 92.06 159 GLU A C 1
ATOM 1268 O O . GLU A 1 159 ? -18.498 1.720 12.421 1.00 92.06 159 GLU A O 1
ATOM 1273 N N . LEU A 1 160 ? -16.725 1.301 11.083 1.00 90.94 160 LEU A N 1
ATOM 1274 C CA . LEU A 1 160 ? -16.283 2.666 10.848 1.00 90.94 160 LEU A CA 1
ATOM 1275 C C . LEU A 1 160 ? -16.319 2.925 9.344 1.00 90.94 160 LEU A C 1
ATOM 1277 O O . LEU A 1 160 ? -15.568 2.315 8.591 1.00 90.94 160 LEU A O 1
ATOM 1281 N N . ASN A 1 161 ? -17.194 3.829 8.919 1.00 91.38 161 ASN A N 1
ATOM 1282 C CA . ASN A 1 161 ? -17.422 4.123 7.508 1.00 91.38 161 ASN A CA 1
ATOM 1283 C C . ASN A 1 161 ? -16.744 5.428 7.092 1.00 91.38 161 ASN A C 1
ATOM 1285 O O . ASN A 1 161 ? -16.682 6.371 7.881 1.00 91.38 161 ASN A O 1
ATOM 1289 N N . GLU A 1 162 ? -16.289 5.471 5.838 1.00 91.56 162 GLU A N 1
ATOM 1290 C CA . GLU A 1 162 ? -15.650 6.631 5.202 1.00 91.56 162 GLU A CA 1
ATOM 1291 C C . GLU A 1 162 ? -14.437 7.179 5.980 1.00 91.56 162 GLU A C 1
ATOM 1293 O O . GLU A 1 162 ? -14.259 8.392 6.108 1.00 91.56 162 GLU A O 1
ATOM 1298 N N . VAL A 1 163 ? -13.594 6.285 6.505 1.00 92.12 163 VAL A N 1
ATOM 1299 C CA . VAL A 1 163 ? -12.403 6.654 7.283 1.00 92.12 163 VAL A CA 1
ATOM 1300 C C . VAL A 1 163 ? -11.147 6.731 6.413 1.00 92.12 163 VAL A C 1
ATOM 1302 O O . VAL A 1 163 ? -10.902 5.855 5.582 1.00 92.12 163 VAL A O 1
ATOM 1305 N N . ASP A 1 164 ? -10.328 7.765 6.627 1.00 94.19 164 ASP A N 1
ATOM 1306 C CA . ASP A 1 164 ? -9.005 7.896 6.003 1.00 94.19 164 ASP A CA 1
ATOM 1307 C C . ASP A 1 164 ? -7.964 7.134 6.822 1.00 94.19 164 ASP A C 1
ATOM 1309 O O . ASP A 1 164 ? -7.408 7.655 7.784 1.00 94.19 164 ASP A O 1
ATOM 1313 N N . LEU A 1 165 ? -7.708 5.881 6.443 1.00 95.38 165 LEU A N 1
ATOM 1314 C CA . LEU A 1 165 ? -6.783 4.994 7.154 1.00 95.38 165 LEU A CA 1
ATOM 1315 C C . LEU A 1 165 ? -5.309 5.261 6.835 1.00 95.38 165 LEU A C 1
ATOM 1317 O O . LEU A 1 165 ? -4.451 4.614 7.432 1.00 95.38 165 LEU A O 1
ATOM 1321 N N . TYR A 1 166 ? -4.992 6.180 5.917 1.00 93.94 166 TYR A N 1
ATOM 1322 C CA . TYR A 1 166 ? -3.645 6.319 5.361 1.00 93.94 166 TYR A CA 1
ATOM 1323 C C . TYR A 1 166 ? -2.591 6.543 6.446 1.00 93.94 166 TYR A C 1
ATOM 1325 O O . TYR A 1 166 ? -1.670 5.750 6.597 1.00 93.94 166 TYR A O 1
ATOM 1333 N N . PHE A 1 167 ? -2.776 7.544 7.305 1.00 91.62 167 PHE A N 1
ATOM 1334 C CA . PHE A 1 167 ? -1.834 7.801 8.401 1.00 91.62 167 PHE A CA 1
ATOM 1335 C C . PHE A 1 167 ? -1.888 6.750 9.525 1.00 91.62 167 PHE A C 1
ATOM 1337 O O . PHE A 1 167 ? -1.021 6.734 10.397 1.00 91.62 167 PHE A O 1
ATOM 1344 N N . GLY A 1 168 ? -2.865 5.841 9.476 1.00 94.69 168 GLY A N 1
ATOM 1345 C CA . GLY A 1 168 ? -3.026 4.710 10.381 1.00 94.69 168 GLY A CA 1
ATOM 1346 C C . GLY A 1 168 ? -2.343 3.418 9.960 1.00 94.69 168 GLY A C 1
ATOM 1347 O O . GLY A 1 168 ? -2.290 2.490 10.767 1.00 94.69 168 GLY A O 1
ATOM 1348 N N . ILE A 1 169 ? -1.815 3.335 8.734 1.00 96.81 169 ILE A N 1
ATOM 1349 C CA . ILE A 1 169 ? -1.317 2.081 8.149 1.00 96.81 169 ILE A CA 1
ATOM 1350 C C . ILE A 1 169 ? -0.297 1.391 9.068 1.00 96.81 169 ILE A C 1
ATOM 1352 O O . ILE A 1 169 ? -0.446 0.207 9.366 1.00 96.81 169 ILE A O 1
ATOM 1356 N N . SER A 1 170 ? 0.714 2.120 9.557 1.00 96.00 170 SER A N 1
ATOM 1357 C CA . SER A 1 170 ? 1.745 1.543 10.437 1.00 96.00 170 SER A CA 1
ATOM 1358 C C . SER A 1 170 ? 1.143 0.961 11.722 1.00 96.00 170 SER A C 1
ATOM 1360 O O . SER A 1 170 ? 1.482 -0.153 12.125 1.00 96.00 170 SER A O 1
ATOM 1362 N N . GLY A 1 171 ? 0.178 1.665 12.322 1.00 96.88 171 GLY A N 1
ATOM 1363 C CA . GLY A 1 171 ? -0.537 1.192 13.505 1.00 96.88 171 GLY A CA 1
ATOM 1364 C C . GLY A 1 171 ? -1.384 -0.053 13.227 1.00 96.88 171 GLY A C 1
ATOM 1365 O O . GLY A 1 171 ? -1.372 -0.987 14.025 1.00 96.88 171 GLY A O 1
ATOM 1366 N N . LEU A 1 172 ? -2.068 -0.112 12.081 1.00 97.81 172 LEU A N 1
ATOM 1367 C CA . LEU A 1 172 ? -2.855 -1.281 11.668 1.00 97.81 172 LEU A CA 1
ATOM 1368 C C . LEU A 1 172 ? -1.967 -2.508 11.406 1.00 97.81 172 LEU A C 1
ATOM 1370 O O . LEU A 1 172 ? -2.299 -3.615 11.837 1.00 97.81 172 LEU A O 1
ATOM 1374 N N . LEU A 1 173 ? -0.808 -2.321 10.767 1.00 97.19 173 LEU A N 1
ATOM 1375 C CA . LEU A 1 173 ? 0.165 -3.395 10.558 1.00 97.19 173 LEU A CA 1
ATOM 1376 C C . LEU A 1 173 ? 0.711 -3.920 11.894 1.00 97.19 173 LEU A C 1
ATOM 1378 O O . LEU A 1 173 ? 0.808 -5.133 12.092 1.00 97.19 173 LEU A O 1
ATOM 1382 N N . GLN A 1 174 ? 1.037 -3.026 12.832 1.00 97.06 174 GLN A N 1
ATOM 1383 C CA . GLN A 1 174 ? 1.462 -3.416 14.180 1.00 97.06 174 GLN A CA 1
ATOM 1384 C C . GLN A 1 174 ? 0.351 -4.138 14.946 1.00 97.06 174 GLN A C 1
ATOM 1386 O O . GLN A 1 174 ? 0.631 -5.148 15.595 1.00 97.06 174 GLN A O 1
ATOM 1391 N N . ALA A 1 175 ? -0.898 -3.683 14.830 1.00 97.31 175 ALA A N 1
ATOM 1392 C CA . ALA A 1 175 ? -2.044 -4.343 15.444 1.00 97.31 175 ALA A CA 1
ATOM 1393 C C . ALA A 1 175 ? -2.216 -5.779 14.937 1.00 97.31 175 ALA A C 1
ATOM 1395 O O . ALA A 1 175 ? -2.421 -6.683 15.748 1.00 97.31 175 ALA A O 1
ATOM 1396 N N . LYS A 1 176 ? -2.050 -6.002 13.625 1.00 96.94 176 LYS A N 1
ATOM 1397 C CA . LYS A 1 176 ? -2.068 -7.339 13.015 1.00 96.94 176 LYS A CA 1
ATOM 1398 C C . LYS A 1 176 ? -0.927 -8.215 13.543 1.00 96.94 176 LYS A C 1
ATOM 1400 O O . LYS A 1 176 ? -1.175 -9.335 13.977 1.00 96.94 176 LYS A O 1
ATOM 1405 N N . LYS A 1 177 ? 0.311 -7.704 13.550 1.00 96.31 177 LYS A N 1
ATOM 1406 C CA . LYS A 1 177 ? 1.505 -8.458 13.986 1.00 96.31 177 LYS A CA 1
ATOM 1407 C C . LYS A 1 177 ? 1.470 -8.850 15.465 1.00 96.31 177 LYS A C 1
ATOM 1409 O O . LYS A 1 177 ? 1.910 -9.940 15.811 1.00 96.31 177 LYS A O 1
ATOM 1414 N N . ASN A 1 178 ? 0.948 -7.976 16.323 1.00 97.88 178 ASN A N 1
ATOM 1415 C CA . ASN A 1 178 ? 0.900 -8.191 17.772 1.00 97.88 178 ASN A CA 1
ATOM 1416 C C . ASN A 1 178 ? -0.452 -8.729 18.265 1.00 97.88 178 ASN A C 1
ATOM 1418 O O . ASN A 1 178 ? -0.643 -8.872 19.470 1.00 97.88 178 ASN A O 1
ATOM 1422 N N . ASN A 1 179 ? -1.390 -9.010 17.353 1.00 97.31 179 ASN A N 1
ATOM 1423 C CA . ASN A 1 179 ? -2.751 -9.439 17.673 1.00 97.31 179 ASN A CA 1
ATOM 1424 C C . ASN A 1 179 ? -3.448 -8.508 18.689 1.00 97.31 179 ASN A C 1
ATOM 1426 O O . ASN A 1 179 ? -4.070 -8.973 19.640 1.00 97.31 179 ASN A O 1
ATOM 1430 N N . TRP A 1 180 ? -3.330 -7.185 18.518 1.00 97.38 180 TRP A N 1
ATOM 1431 C CA . TRP A 1 180 ? -3.991 -6.214 19.404 1.00 97.38 180 TRP A CA 1
ATOM 1432 C C . TRP A 1 180 ? -5.504 -6.181 19.182 1.00 97.38 180 TRP A C 1
ATOM 1434 O O . TRP A 1 180 ? -6.276 -6.134 20.140 1.00 97.38 180 TRP A O 1
ATOM 1444 N N . PHE A 1 181 ? -5.932 -6.238 17.922 1.00 96.81 181 PHE A N 1
ATOM 1445 C CA . PHE A 1 181 ? -7.329 -6.368 17.525 1.00 96.81 181 PHE A CA 1
ATOM 1446 C C . PHE A 1 181 ? -7.426 -6.975 16.123 1.00 96.81 181 PHE A C 1
ATOM 1448 O O . PHE A 1 181 ? -6.517 -6.824 15.304 1.00 96.81 181 PHE A O 1
ATOM 1455 N N . GLN A 1 182 ? -8.533 -7.660 15.847 1.00 97.12 182 GLN A N 1
ATOM 1456 C CA . GLN A 1 182 ? -8.829 -8.224 14.530 1.00 97.12 182 GLN A CA 1
ATOM 1457 C C . GLN A 1 182 ? -9.727 -7.270 13.750 1.00 97.12 182 GLN A C 1
ATOM 1459 O O . GLN A 1 182 ? -10.671 -6.708 14.313 1.00 97.12 182 GLN A O 1
ATOM 1464 N N . PHE A 1 183 ? -9.455 -7.100 12.458 1.00 97.25 183 PHE A N 1
ATOM 1465 C CA . PHE A 1 183 ? -10.195 -6.169 11.616 1.00 97.25 183 PHE A CA 1
ATOM 1466 C C . PHE A 1 183 ? -10.290 -6.617 10.153 1.00 97.25 183 PHE A C 1
ATOM 1468 O O . PHE A 1 183 ? -9.473 -7.405 9.680 1.00 97.25 183 PHE A O 1
ATOM 1475 N N . GLU A 1 184 ? -11.280 -6.068 9.454 1.00 96.94 184 GLU A N 1
ATOM 1476 C CA . GLU A 1 184 ? -11.495 -6.171 8.007 1.00 96.94 184 GLU A CA 1
ATOM 1477 C C . GLU A 1 184 ? -11.508 -4.761 7.400 1.00 96.94 184 GLU A C 1
ATOM 1479 O O . GLU A 1 184 ? -11.952 -3.809 8.054 1.00 96.94 184 GLU A O 1
ATOM 1484 N N . ILE A 1 185 ? -11.014 -4.633 6.166 1.00 96.88 185 ILE A N 1
ATOM 1485 C CA . ILE A 1 185 ? -11.000 -3.386 5.391 1.00 96.88 185 ILE A CA 1
ATOM 1486 C C . ILE A 1 185 ? -11.695 -3.646 4.053 1.00 96.88 185 ILE A C 1
ATOM 1488 O O . ILE A 1 185 ? -11.426 -4.671 3.422 1.00 96.88 185 ILE A O 1
ATOM 1492 N N . SER A 1 186 ? -12.581 -2.736 3.645 1.00 90.94 186 SER A N 1
ATOM 1493 C CA . SER A 1 186 ? -13.256 -2.748 2.340 1.00 90.94 186 SER A CA 1
ATOM 1494 C C . SER A 1 186 ? -13.574 -1.356 1.808 1.00 90.94 186 SER A C 1
ATOM 1496 O O . SER A 1 186 ? -13.480 -0.375 2.585 1.00 90.94 186 SER A O 1
#

Secondary structure (DSSP, 8-state):
-PPP----GGG-HHHHHHHHHTT-EE--TTSHHHHHHHHHHHHHS-HHHHHHTT--GGG-EE-SSEEEE---BTTEEEEEEEETTEEEEEEETTS-HHHHHHHHHTT----SSGGG--EEEEEEEES-HHHHHHHHTTTS-HHHIIIIITTTTTSSSEEEEEE--GGGHHHHHHHHHTTSEEEEE-

Mean predicted aligned error: 6.38 Å

Radius of gyration: 18.45 Å; Cα contacts (8 Å, |Δi|>4): 282; chains: 1; bounding box: 54×27×49 Å

Solvent-accessible surface area (backbone atoms only — not comparable to full-atom values): 10500 Å² total; per-residue (Å²): 133,82,76,81,81,77,71,60,72,83,71,44,68,65,35,54,51,43,38,55,75,67,54,46,39,76,45,70,76,88,36,75,68,42,53,53,50,50,53,56,53,44,68,78,34,54,68,67,55,38,49,74,62,64,60,54,76,89,64,23,28,22,41,98,57,34,38,38,40,74,55,48,54,97,64,29,41,18,34,40,31,36,66,79,68,79,44,82,39,74,38,53,53,92,53,58,50,43,60,51,52,53,36,50,79,52,54,52,46,66,51,93,49,69,92,67,11,52,26,34,42,35,39,57,48,76,74,32,66,68,63,41,53,56,34,50,54,54,48,42,58,65,70,50,46,76,74,62,34,69,79,37,72,78,52,66,61,38,79,44,72,70,38,42,52,64,77,18,43,68,41,52,54,49,25,58,76,68,56,21,39,44,71,50,59,83

Nearest PDB structures (foldseek):
  1rqs-assembly1_A  TM=5.912E-01  e=6.141E-01  unclassified
  5kcs-assembly1_1L  TM=4.716E-01  e=6.141E-01  Escherichia coli K-12
  7paq-assembly1_W  TM=4.990E-01  e=1.215E+00  Mycoplasmoides pneumoniae M129
  1rqu-assembly1_B  TM=4.245E-01  e=4.792E-01  Escherichia coli
  7par-assembly1_W  TM=4.894E-01  e=2.122E+00  Mycoplasmoides pneumoniae M129